Protein AF-A0A7Y0DD95-F1 (afdb_monomer_lite)

pLDDT: mean 73.49, std 15.67, range [28.52, 94.25]

Foldseek 3Di:
DDWDQWDALVVAAWKWWQAPQRKIWIQHSHVQKIAIDHDDDDDDDPPDPRGDIWGFPGFPTDGAQDWTKTWTADPVGRVDIDIDTDHGTHTMDGPDPPPAQDAFQPVVVVLLVVLLVCLQVLVFLPDDFAAEEEEQDLVRQVVNLVVSQVVLVVSVAAEAEFDQDPLRLVVSVVSCVVVPQDDDDDPRDDLVNLLVSQCVVQVVSSVVSHAYEYEYRAVVSHDLVVLVSQLSSQVSCNVVRTRYHYYYGHYPCRCVSNDDPSVVVRYDYHYGDHRPDDDPDPDD

Secondary structure (DSSP, 8-state):
--B-SEE-GGG-SEEEEEETTSEEEEEETTTTEEEEEEPS-----S-S-TT--EEEEEEEEEEBTSEEEEEEEETTEEEEEEEEEEEEEEEEEEE---SS---TTHHHHHHHHHHHHHHHTT-TTSS--EEEEE-SSHHHHHHHHHHHHHHHHHTT-EEEEE-S-S-HHHHHHHHHHHTTPPP---SS--HHHHHHHHHHHHHHHHHTT--EEEEEE-GGGS-HHHHHHHHHHHHHHHHTT-SEEEEEEE-TTHHHHS-STTHHHHEEEEE---TTPPPPP---

Radius of gyration: 21.34 Å; chains: 1; bounding box: 46×40×63 Å

Sequence (284 aa):
MTDFDRISEADGGSFLVTTHSATRYVLDLEDRTVTRHRAMGLDVPQLRRDVDEVGLYTLIRCAVGKPMVLLIAVADDPATFTTRTSSEVESIERVGEPDEPLAPGDTELATLEDMIVRARLGLVGLVDRGMAIYGPRKALATPVLKALVARARDAGWFVIRVAPRPGAQAALLEDARRRGAPRGGADEATTGEVEALLLNVASALQREGVALMVAVDSVERVRRDLIDTLILVQQFAALHALPAYVFAAGGPRLPSILAGDEIDRLLDFRIIREAGDPRPSVEA

Structure (mmCIF, N/CA/C/O backbone):
data_AF-A0A7Y0DD95-F1
#
_entry.id   AF-A0A7Y0DD95-F1
#
loop_
_atom_site.group_PDB
_atom_site.id
_atom_site.type_symbol
_atom_site.label_atom_id
_atom_site.label_alt_id
_atom_site.label_comp_id
_atom_site.label_asym_id
_atom_site.label_entity_id
_atom_site.label_seq_id
_atom_site.pdbx_PDB_ins_code
_atom_site.Cartn_x
_atom_site.Cartn_y
_atom_site.Cartn_z
_atom_site.occupancy
_atom_site.B_iso_or_equiv
_atom_site.auth_seq_id
_atom_site.auth_comp_id
_atom_site.auth_asym_id
_atom_site.auth_atom_id
_atom_site.pdbx_PDB_model_num
ATOM 1 N N . MET A 1 1 ? -10.476 -10.163 21.634 1.00 48.00 1 MET A N 1
ATOM 2 C CA . MET A 1 1 ? -10.865 -8.742 21.704 1.00 48.00 1 MET A CA 1
ATOM 3 C C . MET A 1 1 ? -11.309 -8.471 23.120 1.00 48.00 1 MET A C 1
ATOM 5 O O . MET A 1 1 ? -12.196 -9.167 23.596 1.00 48.00 1 MET A O 1
ATOM 9 N N . THR A 1 2 ? -10.625 -7.558 23.797 1.00 50.28 2 THR A N 1
ATOM 10 C CA . THR A 1 2 ? -10.948 -7.155 25.167 1.00 50.28 2 THR A CA 1
ATOM 11 C C . THR A 1 2 ? -11.652 -5.810 25.076 1.00 50.28 2 THR A C 1
ATOM 13 O O . THR A 1 2 ? -11.047 -4.857 24.588 1.00 50.28 2 THR A O 1
ATOM 16 N N . ASP A 1 3 ? -12.912 -5.751 25.499 1.00 68.88 3 ASP A N 1
ATOM 17 C CA . ASP A 1 3 ? -13.669 -4.499 25.572 1.00 68.88 3 ASP A CA 1
ATOM 18 C C . ASP A 1 3 ? -13.242 -3.707 26.812 1.00 68.88 3 ASP A C 1
ATOM 20 O O . ASP A 1 3 ? -13.088 -4.268 27.902 1.00 68.88 3 ASP A O 1
ATOM 24 N N . PHE A 1 4 ? -13.034 -2.400 26.642 1.00 80.62 4 PHE A N 1
ATOM 25 C CA . PHE A 1 4 ? -12.646 -1.488 27.717 1.00 80.62 4 PHE A CA 1
ATOM 26 C C . PHE A 1 4 ? -13.821 -0.590 28.113 1.00 80.62 4 PHE A C 1
ATOM 28 O O . PHE A 1 4 ? -14.425 0.072 27.275 1.00 80.62 4 PHE A O 1
ATOM 35 N N . ASP A 1 5 ? -14.083 -0.467 29.416 1.00 85.25 5 ASP A N 1
ATOM 36 C CA . ASP A 1 5 ? -15.078 0.490 29.927 1.00 85.25 5 ASP A CA 1
ATOM 37 C C . ASP A 1 5 ? -14.538 1.933 29.969 1.00 85.25 5 ASP A C 1
ATOM 39 O O . ASP A 1 5 ? -15.302 2.903 29.967 1.00 85.25 5 ASP A O 1
ATOM 43 N N . ARG A 1 6 ? -13.209 2.098 30.025 1.00 89.62 6 ARG A N 1
ATOM 44 C CA . ARG A 1 6 ? -12.502 3.389 30.015 1.00 89.62 6 ARG A CA 1
ATOM 45 C C . ARG A 1 6 ? -11.050 3.230 29.575 1.00 89.62 6 ARG A C 1
ATOM 47 O O . ARG A 1 6 ? -10.464 2.179 29.814 1.00 89.62 6 ARG A O 1
ATOM 54 N N . ILE A 1 7 ? -10.478 4.303 29.031 1.00 89.44 7 ILE A N 1
ATOM 55 C CA . ILE A 1 7 ? -9.049 4.407 28.694 1.00 89.44 7 ILE A CA 1
ATOM 56 C C . ILE A 1 7 ? -8.469 5.756 29.146 1.00 89.44 7 ILE A C 1
ATOM 58 O O . ILE A 1 7 ? -9.186 6.751 29.293 1.00 89.44 7 ILE A O 1
ATOM 62 N N . SER A 1 8 ? -7.164 5.772 29.379 1.00 87.19 8 SER A N 1
ATOM 63 C CA . SER A 1 8 ? -6.339 6.878 29.858 1.00 87.19 8 SER A CA 1
ATOM 64 C C . SER A 1 8 ? -4.969 6.847 29.173 1.00 87.19 8 SER A C 1
ATOM 66 O O . SER A 1 8 ? -4.580 5.830 28.610 1.00 87.19 8 SER A O 1
ATOM 68 N N . GLU A 1 9 ? -4.198 7.937 29.244 1.00 73.06 9 GLU A N 1
ATOM 69 C CA . GLU A 1 9 ? -2.856 7.980 28.630 1.00 73.06 9 GLU A CA 1
ATOM 70 C C . GLU A 1 9 ? -1.893 6.914 29.171 1.00 73.06 9 GLU A C 1
ATOM 72 O O . GLU A 1 9 ? -0.960 6.525 28.479 1.00 73.06 9 GLU A O 1
ATOM 77 N N . ALA A 1 10 ? -2.118 6.424 30.394 1.00 75.12 10 ALA A N 1
ATOM 78 C CA . ALA A 1 10 ? -1.294 5.381 30.997 1.00 75.12 10 ALA A CA 1
ATOM 79 C C . ALA A 1 10 ? -1.523 3.993 30.376 1.00 75.12 10 ALA A C 1
ATOM 81 O O . ALA A 1 10 ? -0.704 3.103 30.584 1.00 75.12 10 ALA A O 1
ATOM 82 N N . ASP A 1 11 ? -2.626 3.800 29.645 1.00 78.38 11 ASP A N 1
ATOM 83 C CA . ASP A 1 11 ? -2.971 2.504 29.062 1.00 78.38 11 ASP A CA 1
ATOM 84 C C . ASP A 1 11 ? -2.142 2.175 27.807 1.00 78.38 11 ASP A C 1
ATOM 86 O O . ASP A 1 11 ? -2.063 0.995 27.457 1.00 78.38 11 ASP A O 1
ATOM 90 N N . GLY A 1 12 ? -1.517 3.176 27.163 1.00 77.75 12 GLY A N 1
ATOM 91 C CA . GLY A 1 12 ? -0.632 3.017 25.995 1.00 77.75 12 GLY A CA 1
ATOM 92 C C . GLY A 1 12 ? -1.281 2.357 24.768 1.00 77.75 12 GLY A C 1
ATOM 93 O O . GLY A 1 12 ? -2.398 1.844 24.839 1.00 77.75 12 GLY A O 1
ATOM 94 N N . GLY A 1 13 ? -0.582 2.330 23.635 1.00 80.19 13 GLY A N 1
ATOM 95 C CA . GLY A 1 13 ? -1.048 1.707 22.394 1.00 80.19 13 GLY A CA 1
ATOM 96 C C . GLY A 1 13 ? -2.255 2.376 21.721 1.00 80.19 13 GLY A C 1
ATOM 97 O O . GLY A 1 13 ? -2.635 3.512 22.021 1.00 80.19 13 GLY A O 1
ATOM 98 N N . SER A 1 14 ? -2.855 1.640 20.784 1.00 84.81 14 SER A N 1
ATOM 99 C CA . SER A 1 14 ? -3.878 2.139 19.863 1.00 84.81 14 SER A CA 1
ATOM 100 C C . SER A 1 14 ? -5.289 1.642 20.219 1.00 84.81 14 SER A C 1
ATOM 102 O O . SER A 1 14 ? -5.493 0.479 20.578 1.00 84.81 14 SER A O 1
ATOM 104 N N . PHE A 1 15 ? -6.300 2.509 20.116 1.00 86.69 15 PHE A N 1
ATOM 105 C CA . PHE A 1 15 ? -7.693 2.195 20.460 1.00 86.69 15 PHE A CA 1
ATOM 106 C C . PHE A 1 15 ? -8.685 2.686 19.409 1.00 86.69 15 PHE A C 1
ATOM 108 O O . PHE A 1 15 ? -8.661 3.847 19.003 1.00 86.69 15 PHE A O 1
ATOM 115 N N . LEU A 1 16 ? -9.629 1.824 19.042 1.00 86.38 16 LEU A N 1
ATOM 116 C CA . LEU A 1 16 ? -10.816 2.163 18.277 1.00 86.38 16 LEU A CA 1
ATOM 117 C C . LEU A 1 16 ? -11.940 2.533 19.245 1.00 86.38 16 LEU A C 1
ATOM 119 O O . LEU A 1 16 ? -12.427 1.706 20.013 1.00 86.38 16 LEU A O 1
ATOM 123 N N . VAL A 1 17 ? -12.373 3.785 19.185 1.00 88.44 17 VAL A N 1
ATOM 124 C CA . VAL A 1 17 ? -13.489 4.316 19.965 1.00 88.44 17 VAL A CA 1
ATOM 125 C C . VAL A 1 17 ? -14.671 4.541 19.035 1.00 88.44 17 VAL A C 1
ATOM 127 O O . VAL A 1 17 ? -14.645 5.434 18.182 1.00 88.44 17 VAL A O 1
ATOM 130 N N . THR A 1 18 ? -15.733 3.761 19.210 1.00 84.12 18 THR A N 1
ATOM 131 C CA . THR A 1 18 ? -17.002 3.975 18.507 1.00 84.12 18 THR A CA 1
ATOM 132 C C . THR A 1 18 ? -17.922 4.802 19.388 1.00 84.12 18 THR A C 1
ATOM 134 O O . THR A 1 18 ? -18.070 4.537 20.576 1.00 84.12 18 THR A O 1
ATOM 137 N N . THR A 1 19 ? -18.536 5.834 18.820 1.00 88.62 19 THR A N 1
ATOM 138 C CA . THR A 1 19 ? -19.496 6.694 19.523 1.00 88.62 19 THR A CA 1
ATOM 139 C C . THR A 1 19 ? -20.917 6.463 19.019 1.00 88.62 19 THR A C 1
ATOM 141 O O . THR A 1 19 ? -21.100 6.094 17.865 1.00 88.62 19 THR A O 1
ATOM 144 N N . HIS A 1 20 ? -21.919 6.804 19.830 1.00 86.19 20 HIS A N 1
ATOM 145 C CA . HIS A 1 20 ? -23.352 6.660 19.534 1.00 86.19 20 HIS A CA 1
ATOM 146 C C . HIS A 1 20 ? -23.807 7.330 18.219 1.00 86.19 20 HIS A C 1
ATOM 148 O O . HIS A 1 20 ? -24.803 6.951 17.614 1.00 86.19 20 HIS A O 1
ATOM 154 N N . SER A 1 21 ? -23.084 8.348 17.740 1.00 80.06 21 SER A N 1
ATOM 155 C CA . SER A 1 21 ? -23.303 8.944 16.409 1.00 80.06 21 SER A CA 1
ATOM 156 C C . SER A 1 21 ? -22.782 8.082 15.249 1.00 80.06 21 SER A C 1
ATOM 158 O O . SER A 1 21 ? -22.672 8.573 14.127 1.00 80.06 21 SER A O 1
ATOM 160 N N . ALA A 1 22 ? -22.384 6.839 15.527 1.00 76.19 22 ALA A N 1
ATOM 161 C CA . ALA A 1 22 ? -21.639 5.945 14.648 1.00 76.19 22 ALA A CA 1
ATOM 162 C C . ALA A 1 22 ? -20.304 6.528 14.130 1.00 76.19 22 ALA A C 1
ATOM 164 O O . ALA A 1 22 ? -19.717 6.022 13.173 1.00 76.19 22 ALA A O 1
ATOM 165 N N . THR A 1 23 ? -19.791 7.599 14.749 1.00 77.06 23 THR A N 1
ATOM 166 C CA . THR A 1 23 ? -18.442 8.099 14.456 1.00 77.06 23 THR A CA 1
ATOM 167 C C . THR A 1 23 ? -17.421 7.216 15.161 1.00 77.06 23 THR A C 1
ATOM 169 O O . THR A 1 23 ? -17.553 6.978 16.363 1.00 77.06 23 THR A O 1
ATOM 172 N N . ARG A 1 24 ? -16.394 6.793 14.425 1.00 84.06 24 ARG A N 1
ATOM 173 C CA . ARG A 1 24 ? -15.263 6.006 14.912 1.00 84.06 24 ARG A CA 1
ATOM 174 C C . ARG A 1 24 ? -14.017 6.876 15.006 1.00 84.06 24 ARG A C 1
ATOM 176 O O . ARG A 1 24 ? -13.746 7.678 14.111 1.00 84.06 24 ARG A O 1
ATOM 183 N N . TYR A 1 25 ? -13.268 6.711 16.079 1.00 86.94 25 TYR A N 1
ATOM 184 C CA . TYR A 1 25 ? -11.983 7.359 16.292 1.00 86.94 25 TYR A CA 1
ATOM 185 C C . TYR A 1 25 ? -10.924 6.292 16.491 1.00 86.94 25 TYR A C 1
ATOM 187 O O . TYR A 1 25 ? -11.148 5.370 17.265 1.00 86.94 25 TYR A O 1
ATOM 195 N N . VAL A 1 26 ? -9.790 6.432 15.823 1.00 87.25 26 VAL A N 1
ATOM 196 C CA . VAL A 1 26 ? -8.577 5.696 16.171 1.00 87.25 26 V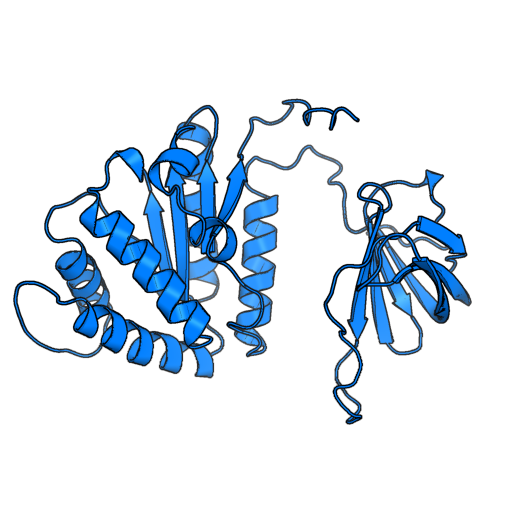AL A CA 1
ATOM 197 C C . VAL A 1 26 ? -7.725 6.649 16.995 1.00 87.25 26 VAL A C 1
ATOM 199 O O . VAL A 1 26 ? -7.405 7.739 16.521 1.00 87.25 26 VAL A O 1
ATOM 202 N N . LEU A 1 27 ? -7.460 6.287 18.246 1.00 88.25 27 LEU A N 1
ATOM 203 C CA . LEU A 1 27 ? -6.591 7.018 19.161 1.00 88.25 27 LEU A CA 1
ATOM 204 C C . LEU A 1 27 ? -5.296 6.236 19.302 1.00 88.25 27 LEU A C 1
ATOM 206 O O . LEU A 1 27 ? -5.325 5.152 19.883 1.00 88.25 27 LEU A O 1
ATOM 210 N N . ASP A 1 28 ? -4.192 6.792 18.821 1.00 84.50 28 ASP A N 1
ATOM 211 C CA . ASP A 1 28 ? -2.871 6.255 19.115 1.00 84.50 28 ASP A CA 1
ATOM 212 C C . ASP A 1 28 ? -2.270 7.033 20.288 1.00 84.50 28 ASP A C 1
ATOM 214 O O . ASP A 1 28 ? -1.947 8.221 20.176 1.00 84.50 28 ASP A O 1
ATOM 218 N N . LEU A 1 29 ? -2.200 6.393 21.457 1.00 85.31 29 LEU A N 1
ATOM 219 C CA . LEU A 1 29 ? -1.691 7.034 22.670 1.00 85.31 29 LEU A CA 1
ATOM 220 C C . LEU A 1 29 ? -0.156 7.040 22.728 1.00 85.31 29 LEU A C 1
ATOM 222 O O . LEU A 1 29 ? 0.403 7.800 23.523 1.00 85.31 29 LEU A O 1
ATOM 226 N N . GLU A 1 30 ? 0.512 6.236 21.894 1.00 82.12 30 GLU A N 1
ATOM 227 C CA . GLU A 1 30 ? 1.972 6.199 21.769 1.00 82.12 30 GLU A CA 1
ATOM 228 C C . GLU A 1 30 ? 2.463 7.264 20.801 1.00 82.12 30 GLU A C 1
ATOM 230 O O . GLU A 1 30 ? 3.237 8.139 21.191 1.00 82.12 30 GLU A O 1
ATOM 235 N N . ASP A 1 31 ? 1.940 7.242 19.578 1.00 77.56 31 ASP A N 1
ATOM 236 C CA . ASP A 1 31 ? 2.297 8.204 18.538 1.00 77.56 31 ASP A CA 1
ATOM 237 C C . ASP A 1 31 ? 1.615 9.564 18.755 1.00 77.56 31 ASP A C 1
ATOM 239 O O . ASP A 1 31 ? 1.943 10.544 18.085 1.00 77.56 31 ASP A O 1
ATOM 243 N N . ARG A 1 32 ? 0.715 9.662 19.747 1.00 83.94 32 ARG A N 1
ATOM 244 C CA . ARG A 1 32 ? -0.014 10.884 20.125 1.00 83.94 32 ARG A CA 1
ATOM 245 C C . ARG A 1 32 ? -0.815 11.424 18.943 1.00 83.94 32 ARG A C 1
ATOM 247 O O . ARG A 1 32 ? -0.754 12.613 18.624 1.00 83.94 32 ARG A O 1
ATOM 254 N N . THR A 1 33 ? -1.626 10.569 18.325 1.00 85.62 33 THR A N 1
ATOM 255 C CA . THR A 1 33 ? -2.447 10.924 17.160 1.00 85.62 33 THR A CA 1
ATOM 256 C C . THR A 1 33 ? -3.907 10.527 17.338 1.00 85.62 33 THR A C 1
ATOM 258 O O . THR A 1 33 ? -4.281 9.667 18.140 1.00 85.62 33 THR A O 1
ATOM 261 N N . VAL A 1 34 ? -4.780 11.215 16.606 1.00 85.56 34 VAL A N 1
ATOM 262 C CA . VAL A 1 34 ? -6.189 10.857 16.487 1.00 85.56 34 VAL A CA 1
ATOM 263 C C . VAL A 1 34 ? -6.648 10.962 15.045 1.00 85.56 34 VAL A C 1
ATOM 265 O O . VAL A 1 34 ? -6.552 12.016 14.412 1.00 85.56 34 VAL A O 1
ATOM 268 N N . THR A 1 35 ? -7.274 9.890 14.576 1.00 82.69 35 THR A N 1
ATOM 269 C CA . THR A 1 35 ? -7.914 9.828 13.263 1.00 82.69 35 THR A CA 1
ATOM 270 C C . THR A 1 35 ? -9.404 9.611 13.445 1.00 82.69 35 THR A C 1
ATOM 272 O O . THR A 1 35 ? -9.845 8.827 14.286 1.00 82.69 35 THR A O 1
ATOM 275 N N . ARG A 1 36 ? -10.224 10.328 12.673 1.00 80.00 36 ARG A N 1
ATOM 276 C CA . ARG A 1 36 ? -11.684 10.196 12.728 1.00 80.00 36 ARG A CA 1
ATOM 277 C C . ARG A 1 36 ? -12.240 9.635 11.432 1.00 80.00 36 ARG A C 1
ATOM 279 O O . ARG A 1 36 ? -12.117 10.262 10.385 1.00 80.00 36 ARG A O 1
ATOM 286 N N . HIS A 1 37 ? -13.013 8.564 11.554 1.00 72.12 37 HIS A N 1
ATOM 287 C CA . HIS A 1 37 ? -13.784 7.956 10.479 1.00 72.12 37 HIS A CA 1
ATOM 288 C C . HIS A 1 37 ? -15.282 8.121 10.776 1.00 72.12 37 HIS A C 1
ATOM 290 O O . HIS A 1 37 ? -15.770 7.728 11.835 1.00 72.12 37 HIS A O 1
ATOM 296 N N . ARG A 1 38 ? -16.051 8.729 9.868 1.00 58.66 38 ARG A N 1
ATOM 297 C CA . ARG A 1 38 ? -17.521 8.758 9.986 1.00 58.66 38 ARG A CA 1
ATOM 298 C C . ARG A 1 38 ? -18.127 7.530 9.307 1.00 58.66 38 ARG A C 1
ATOM 300 O O . ARG A 1 38 ? -17.699 7.174 8.214 1.00 58.66 38 ARG A O 1
ATOM 307 N N . ALA A 1 39 ? -19.153 6.930 9.911 1.00 48.28 39 ALA A N 1
ATOM 308 C CA . ALA A 1 39 ? -20.025 5.993 9.205 1.00 48.28 39 ALA A CA 1
ATOM 309 C C . ALA A 1 39 ? -20.783 6.732 8.081 1.00 48.28 39 ALA A C 1
ATOM 311 O O . ALA A 1 39 ? -21.341 7.807 8.312 1.00 48.28 39 ALA A O 1
ATOM 312 N N . MET A 1 40 ? -20.775 6.191 6.857 1.00 42.44 40 MET A N 1
ATOM 313 C CA . MET A 1 40 ? -21.523 6.758 5.725 1.00 42.44 40 MET A CA 1
ATOM 314 C C . MET A 1 40 ? -23.039 6.675 5.967 1.00 42.44 40 MET A C 1
ATOM 316 O O . MET A 1 40 ? -23.529 5.645 6.426 1.00 42.44 40 MET A O 1
ATOM 320 N N . GLY A 1 41 ? -23.783 7.731 5.604 1.00 39.66 41 GLY A N 1
ATOM 321 C CA . GLY A 1 41 ? -25.254 7.694 5.581 1.00 39.66 41 GLY A CA 1
ATOM 322 C C . GLY A 1 41 ? -26.013 9.028 5.639 1.00 39.66 41 GLY A C 1
ATOM 323 O O . GLY A 1 41 ? -27.231 9.010 5.491 1.00 39.66 41 GLY A O 1
ATOM 324 N N . LEU A 1 42 ? -25.362 10.182 5.838 1.00 36.31 42 LEU A N 1
ATOM 325 C CA . LEU A 1 42 ? -26.051 11.483 5.881 1.00 36.31 42 LEU A CA 1
ATOM 326 C C . LEU A 1 42 ? -25.359 12.516 4.985 1.00 36.31 42 LEU A C 1
ATOM 328 O O . LEU A 1 42 ? -24.186 12.837 5.170 1.00 36.31 42 LEU A O 1
ATOM 332 N N . ASP A 1 43 ? -26.127 13.015 4.022 1.00 45.69 43 ASP A N 1
ATOM 333 C CA . ASP A 1 43 ? -25.757 13.967 2.976 1.00 45.69 43 ASP A CA 1
ATOM 334 C C . ASP A 1 43 ? -25.670 15.395 3.562 1.00 45.69 43 ASP A C 1
ATOM 336 O O . ASP A 1 43 ? -26.693 16.024 3.835 1.00 45.69 43 ASP A O 1
ATOM 340 N N . VAL A 1 44 ? -24.457 15.892 3.856 1.00 39.22 44 VAL A N 1
ATOM 341 C CA . VAL A 1 44 ? -24.208 17.264 4.365 1.00 39.22 44 VAL A CA 1
ATOM 342 C C . VAL A 1 44 ? -22.799 17.741 3.924 1.00 39.22 44 VAL A C 1
ATOM 344 O O . VAL A 1 44 ? -21.899 16.908 3.811 1.00 39.22 44 VAL A O 1
ATOM 347 N N . PRO A 1 45 ? -22.565 19.051 3.667 1.00 36.66 45 PRO A N 1
ATOM 348 C CA . PRO A 1 45 ? -21.490 19.561 2.802 1.00 36.66 45 PRO A CA 1
ATOM 349 C C . PRO A 1 45 ? -20.045 19.249 3.220 1.00 36.66 45 PRO A C 1
ATOM 351 O O . PRO A 1 45 ? -19.716 19.207 4.406 1.00 36.66 45 PRO A O 1
ATOM 354 N N . GLN A 1 46 ? -19.182 19.165 2.197 1.00 38.94 46 GLN A N 1
ATOM 355 C CA . GLN A 1 46 ? -17.724 18.922 2.161 1.00 38.94 46 GLN A CA 1
ATOM 356 C C . GLN A 1 46 ? -16.841 19.951 2.915 1.00 38.94 46 GLN A C 1
ATOM 358 O O . GLN A 1 46 ? -15.795 20.366 2.427 1.00 38.94 46 GLN A O 1
ATOM 363 N N . LEU A 1 47 ? -17.232 20.394 4.110 1.00 34.50 47 LEU A N 1
ATOM 364 C CA . LEU A 1 47 ? -16.530 21.445 4.866 1.00 34.50 47 LEU A CA 1
ATOM 365 C C . LEU A 1 47 ? -15.703 20.930 6.052 1.00 34.50 47 LEU A C 1
ATOM 367 O O . LEU A 1 47 ? -15.240 21.723 6.870 1.00 34.50 47 LEU A O 1
ATOM 371 N N . ARG A 1 48 ? -15.495 19.615 6.178 1.00 41.78 48 ARG A N 1
ATOM 372 C CA . ARG A 1 48 ? -14.618 19.043 7.209 1.00 41.78 48 ARG A CA 1
ATOM 373 C C . ARG A 1 48 ? -13.698 17.997 6.594 1.00 41.78 48 ARG A C 1
ATOM 375 O O . ARG A 1 48 ? -14.187 17.047 5.991 1.00 41.78 48 ARG A O 1
ATOM 382 N N . ARG A 1 49 ? -12.386 18.199 6.757 1.00 48.34 49 ARG A N 1
ATOM 383 C CA . ARG A 1 49 ? -11.315 17.258 6.402 1.00 48.34 49 ARG A CA 1
ATOM 384 C C . ARG A 1 49 ? -11.384 16.027 7.315 1.00 48.34 49 ARG A C 1
ATOM 386 O O . ARG A 1 49 ? -10.639 15.876 8.276 1.00 48.34 49 ARG A O 1
ATOM 393 N N . ASP A 1 50 ? -12.398 15.205 7.095 1.00 53.06 50 ASP A N 1
ATOM 394 C CA . ASP A 1 50 ? -12.579 13.930 7.770 1.00 53.06 50 ASP A CA 1
ATOM 395 C C . ASP A 1 50 ? -11.749 12.909 6.997 1.00 53.06 50 ASP A C 1
ATOM 397 O O . ASP A 1 50 ? -12.204 12.494 5.938 1.00 53.06 50 ASP A O 1
ATOM 401 N N . VAL A 1 51 ? -10.535 12.623 7.491 1.00 53.22 51 VAL A N 1
ATOM 402 C CA . VAL A 1 51 ? -9.562 11.557 7.126 1.00 53.22 51 VAL A CA 1
ATOM 403 C C . VAL A 1 51 ? -8.127 11.999 7.488 1.00 53.22 51 VAL A C 1
ATOM 405 O O . VAL A 1 51 ? -7.250 11.151 7.588 1.00 53.22 51 VAL A O 1
ATOM 408 N N . ASP A 1 52 ? -7.895 13.281 7.797 1.00 62.00 52 ASP A N 1
ATOM 409 C CA . ASP A 1 52 ? -6.580 13.750 8.251 1.00 62.00 52 ASP A CA 1
ATOM 410 C C . ASP A 1 52 ? -6.304 13.320 9.700 1.00 62.00 52 ASP A C 1
ATOM 412 O O . ASP A 1 52 ? -7.121 13.540 10.604 1.00 62.00 52 ASP A O 1
ATOM 416 N N . GLU A 1 53 ? -5.139 12.712 9.903 1.00 71.31 53 GLU A N 1
ATOM 417 C CA . GLU A 1 53 ? -4.558 12.450 11.215 1.00 71.31 53 GLU A CA 1
ATOM 418 C C . GLU A 1 53 ? -4.221 13.783 11.893 1.00 71.31 53 GLU A C 1
ATOM 420 O O . GLU A 1 53 ? -3.623 14.677 11.290 1.00 71.31 53 GLU A O 1
ATOM 425 N N . VAL A 1 54 ? -4.643 13.945 13.145 1.00 83.19 54 VAL A N 1
ATOM 426 C CA . VAL A 1 54 ? -4.405 15.168 13.919 1.00 83.19 54 VAL A CA 1
ATOM 427 C C . VAL A 1 54 ? -3.639 14.816 15.184 1.00 83.19 54 VAL A C 1
ATOM 429 O O . VAL A 1 54 ? -3.945 13.821 15.837 1.00 83.19 54 VAL A O 1
ATOM 432 N N . GLY A 1 55 ? -2.681 15.659 15.571 1.00 81.00 55 GLY A N 1
ATOM 433 C CA . GLY A 1 55 ? -1.951 15.488 16.825 1.00 81.00 55 GLY A CA 1
ATOM 434 C C . GLY A 1 55 ? -2.891 15.483 18.035 1.00 81.00 55 GLY A C 1
ATOM 435 O O . GLY A 1 55 ? -3.695 16.399 18.222 1.00 81.00 55 GLY A O 1
ATOM 436 N N . LEU A 1 56 ? -2.781 14.454 18.867 1.00 84.06 56 LEU A N 1
ATOM 437 C CA . LEU A 1 56 ? -3.449 14.317 20.154 1.00 84.06 56 LEU A CA 1
ATOM 438 C C . LEU A 1 56 ? -2.516 14.844 21.247 1.00 84.06 56 LEU A C 1
ATOM 440 O O . LEU A 1 56 ? -1.563 14.184 21.648 1.00 84.06 56 LEU A O 1
ATOM 444 N N . TYR A 1 57 ? -2.814 16.032 21.770 1.00 81.25 57 TYR A N 1
ATOM 445 C CA . TYR A 1 57 ? -2.043 16.589 22.878 1.00 81.25 57 TYR A CA 1
ATOM 446 C C . TYR A 1 57 ? -2.350 15.848 24.181 1.00 81.25 57 TYR A C 1
ATOM 448 O O . TYR A 1 57 ? -1.434 15.387 24.860 1.00 81.25 57 TYR A O 1
ATOM 456 N N . THR A 1 58 ? -3.639 15.713 24.528 1.00 75.69 58 THR A N 1
ATOM 457 C CA . THR A 1 58 ? -4.033 14.923 25.700 1.00 75.69 58 THR A CA 1
ATOM 458 C C . THR A 1 58 ? -5.418 14.288 25.605 1.00 75.69 58 THR A C 1
ATOM 460 O O . THR A 1 58 ? -6.362 14.857 25.041 1.00 75.69 58 THR A O 1
ATOM 463 N N . LEU A 1 59 ? -5.549 13.112 26.219 1.00 86.38 59 LEU A N 1
ATOM 464 C CA . LEU A 1 59 ? -6.813 12.419 26.443 1.00 86.38 59 LEU A CA 1
ATOM 465 C C . LEU A 1 59 ? -7.442 12.882 27.768 1.00 86.38 59 LEU A C 1
ATOM 467 O O . LEU A 1 59 ? -7.134 12.361 28.838 1.00 86.38 59 LEU A O 1
ATOM 471 N N . ILE A 1 60 ? -8.369 13.844 27.703 1.00 82.50 60 ILE A N 1
ATOM 472 C CA . ILE A 1 60 ? -9.042 14.379 28.902 1.00 82.50 60 ILE A CA 1
ATOM 473 C C . ILE A 1 60 ? -10.020 13.349 29.482 1.00 82.50 60 ILE A C 1
ATOM 475 O O . ILE A 1 60 ? -10.146 13.215 30.703 1.00 82.50 60 ILE A O 1
ATOM 479 N N . ARG A 1 61 ? -10.773 12.655 28.617 1.00 89.00 61 ARG A N 1
ATOM 480 C CA . ARG A 1 61 ? -11.761 11.649 29.029 1.00 89.00 61 ARG A CA 1
ATOM 481 C C . ARG A 1 61 ? -12.148 10.726 27.880 1.00 89.00 61 ARG A C 1
ATOM 483 O O . ARG A 1 61 ? -12.585 11.213 26.843 1.00 89.00 61 ARG A O 1
ATOM 490 N N . CYS A 1 62 ? -12.140 9.417 28.117 1.00 92.31 62 CYS A N 1
ATOM 491 C CA . CYS A 1 62 ? -12.799 8.440 27.253 1.00 92.31 62 CYS A CA 1
ATOM 492 C C . CYS A 1 62 ? -13.299 7.250 28.084 1.00 92.31 62 CYS A C 1
ATOM 494 O O . CYS A 1 62 ? -12.510 6.519 28.680 1.00 92.31 62 CYS A O 1
ATOM 496 N N . ALA A 1 63 ? -14.621 7.108 28.173 1.00 92.75 63 ALA A N 1
ATOM 497 C CA . ALA A 1 63 ? -15.290 6.039 28.909 1.00 92.75 63 ALA A CA 1
ATOM 498 C C . ALA A 1 63 ? -16.650 5.744 28.276 1.00 92.75 63 ALA A C 1
ATOM 500 O O . ALA A 1 63 ? -17.344 6.683 27.871 1.00 92.75 63 ALA A O 1
ATOM 501 N N . VAL A 1 64 ? -17.029 4.468 28.226 1.00 92.75 64 VAL A N 1
ATOM 502 C CA . VAL A 1 64 ? -18.313 4.011 27.676 1.00 92.75 64 VAL A CA 1
ATOM 503 C C . VAL A 1 64 ? -19.473 4.693 28.415 1.00 92.75 64 VAL A C 1
ATOM 505 O O . VAL A 1 64 ? -19.445 4.884 29.634 1.00 92.75 64 VAL A O 1
ATOM 508 N N . GLY A 1 65 ? -20.479 5.147 27.664 1.00 91.31 65 GLY A N 1
ATOM 509 C CA . GLY A 1 65 ? -21.628 5.898 28.180 1.00 91.31 65 GLY A CA 1
ATOM 510 C C . GLY A 1 65 ? -21.321 7.347 28.582 1.00 91.31 65 GLY A C 1
ATOM 511 O O . GLY A 1 65 ? -22.136 7.993 29.245 1.00 91.31 65 GLY A O 1
ATOM 512 N N . LYS A 1 66 ? -20.143 7.884 28.235 1.00 91.94 66 LYS A N 1
ATOM 513 C CA . LYS A 1 66 ? -19.790 9.301 28.426 1.00 91.94 66 LYS A CA 1
ATOM 514 C C . LYS A 1 66 ? -19.293 9.918 27.121 1.00 91.94 66 LYS A C 1
ATOM 516 O O . LYS A 1 66 ? -18.673 9.223 26.322 1.00 91.94 66 LYS A O 1
ATOM 521 N N . PRO A 1 67 ? -19.507 11.227 26.895 1.00 90.88 67 PRO A N 1
ATOM 522 C CA . PRO A 1 67 ? -18.836 11.938 25.814 1.00 90.88 67 PRO A CA 1
ATOM 523 C C . PRO A 1 67 ? -17.316 11.830 25.958 1.00 90.88 67 PRO A C 1
ATOM 525 O O . PRO A 1 67 ? -16.774 12.154 27.022 1.00 90.88 67 PRO A O 1
ATOM 528 N N . MET A 1 68 ? -16.630 11.408 24.895 1.00 94.25 68 MET A N 1
ATOM 529 C CA . MET A 1 68 ? -15.169 11.493 24.847 1.00 94.25 68 MET A CA 1
ATOM 530 C C . MET A 1 68 ? -14.748 12.947 24.622 1.00 94.25 68 MET A C 1
ATOM 532 O O . MET A 1 68 ? -15.345 13.650 23.797 1.00 94.25 68 MET A O 1
ATOM 536 N N . VAL A 1 69 ? -13.712 13.367 25.349 1.00 90.00 69 VAL A N 1
ATOM 537 C CA . VAL A 1 69 ? -13.123 14.706 25.312 1.00 90.00 69 VAL A CA 1
ATOM 538 C C . VAL A 1 69 ? -11.619 14.583 25.080 1.00 90.00 69 VAL A C 1
ATOM 540 O O . VAL A 1 69 ? -10.915 13.948 25.867 1.00 90.00 69 VAL A O 1
ATOM 543 N N . LEU A 1 70 ? -11.138 15.217 24.015 1.00 89.69 70 LEU A N 1
ATOM 544 C CA . LEU A 1 70 ? -9.738 15.228 23.593 1.00 89.69 70 LEU A CA 1
ATOM 545 C C . LEU A 1 70 ? -9.236 16.669 23.508 1.00 89.69 70 LEU A C 1
ATOM 547 O O . LEU A 1 70 ? -9.999 17.560 23.129 1.00 89.69 70 LEU A O 1
ATOM 551 N N . LEU A 1 71 ? -7.957 16.893 23.788 1.00 82.69 71 LEU A N 1
ATOM 552 C CA . LEU A 1 71 ? -7.255 18.107 23.383 1.00 82.69 71 LEU A CA 1
ATOM 553 C C . LEU A 1 71 ? -6.379 17.765 22.180 1.00 82.69 71 LEU A C 1
ATOM 555 O O . LEU A 1 71 ? -5.492 16.921 22.287 1.00 82.6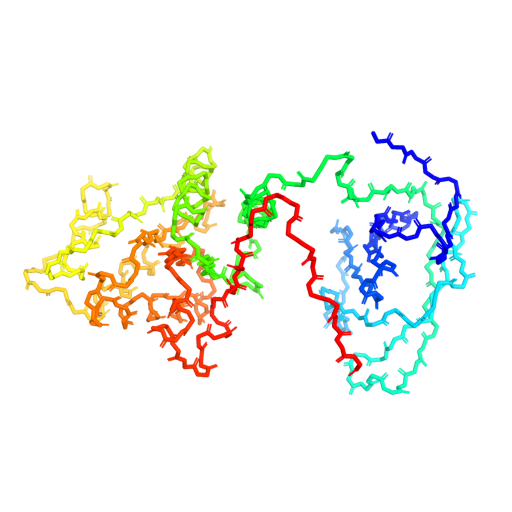9 71 LEU A O 1
ATOM 559 N N . ILE A 1 72 ? -6.654 18.390 21.040 1.00 84.69 72 ILE A N 1
ATOM 560 C CA . ILE A 1 72 ? -6.020 18.070 19.757 1.00 84.69 72 ILE A CA 1
ATOM 561 C C . ILE A 1 72 ? -5.389 19.319 19.150 1.00 84.69 72 ILE A C 1
ATOM 563 O O . ILE A 1 72 ? -5.835 20.432 19.430 1.00 84.69 72 ILE A O 1
ATOM 567 N N . ALA A 1 73 ? -4.376 19.143 18.314 1.00 77.81 73 ALA A N 1
ATOM 568 C CA . ALA A 1 73 ? -3.804 20.219 17.516 1.00 77.81 73 ALA A CA 1
ATOM 569 C C . ALA A 1 73 ? -4.801 20.721 16.454 1.00 77.81 73 ALA A C 1
ATOM 571 O O . ALA A 1 73 ? -5.708 20.003 16.026 1.00 77.81 73 ALA A O 1
ATOM 572 N N . VAL A 1 74 ? -4.645 21.964 16.007 1.00 78.44 74 VAL A N 1
ATOM 573 C CA . VAL A 1 74 ? -5.336 22.472 14.818 1.00 78.44 74 VAL A CA 1
ATOM 574 C C . VAL A 1 74 ? -4.535 22.039 13.591 1.00 78.44 74 VAL A C 1
ATOM 576 O O . VAL A 1 74 ? -3.332 22.251 13.533 1.00 78.44 74 VAL A O 1
ATOM 579 N N . ALA A 1 75 ? -5.192 21.426 12.602 1.00 66.88 75 ALA A N 1
ATOM 580 C CA . ALA A 1 75 ? -4.511 20.789 11.466 1.00 66.88 75 ALA A CA 1
ATOM 581 C C . ALA A 1 75 ? -3.546 21.719 10.699 1.00 66.88 75 ALA A C 1
ATOM 583 O O . ALA A 1 75 ? -2.492 21.275 10.260 1.00 66.88 75 ALA A O 1
ATOM 584 N N . ASP A 1 76 ? -3.889 23.004 10.567 1.00 72.62 76 ASP A N 1
ATOM 585 C CA . ASP A 1 76 ? -3.068 23.998 9.860 1.00 72.62 76 ASP A CA 1
ATOM 586 C C . ASP A 1 76 ? -2.115 24.779 10.799 1.00 72.62 76 ASP A C 1
ATOM 588 O O . ASP A 1 76 ? -1.341 25.614 10.333 1.00 72.62 76 ASP A O 1
ATOM 592 N N . ASP A 1 77 ? -2.167 24.528 12.114 1.00 74.81 77 ASP A N 1
ATOM 593 C CA . ASP A 1 77 ? -1.302 25.148 13.125 1.00 74.81 77 ASP A CA 1
ATOM 594 C C . ASP A 1 77 ? -1.085 24.203 14.328 1.00 74.81 77 ASP A C 1
ATOM 596 O O . ASP A 1 77 ? -1.849 24.239 15.302 1.00 74.81 77 ASP A O 1
ATOM 600 N N . PRO A 1 78 ? -0.027 23.371 14.293 1.00 68.44 78 PRO A N 1
ATOM 601 C CA . PRO A 1 78 ? 0.275 22.406 15.349 1.00 68.44 78 PRO A CA 1
ATOM 602 C C . PRO A 1 78 ? 0.576 23.028 16.721 1.00 68.44 78 PRO A C 1
ATOM 604 O O . PRO A 1 78 ? 0.533 22.320 17.726 1.00 68.44 78 PRO A O 1
ATOM 607 N N . ALA A 1 79 ? 0.890 24.329 16.783 1.00 72.88 79 ALA A N 1
ATOM 608 C CA . ALA A 1 79 ? 1.130 25.043 18.037 1.00 72.88 79 ALA A CA 1
ATOM 609 C C . ALA A 1 79 ? -0.171 25.508 18.716 1.00 72.88 79 ALA A C 1
ATOM 611 O O . ALA A 1 79 ? -0.155 25.893 19.889 1.00 72.88 79 ALA A O 1
ATOM 612 N N . THR A 1 80 ? -1.298 25.457 18.000 1.00 71.69 80 THR A N 1
ATOM 613 C CA . THR A 1 80 ? -2.619 25.803 18.518 1.00 71.69 80 THR A CA 1
ATOM 614 C C . THR A 1 80 ? -3.411 24.540 18.835 1.00 71.69 80 THR A C 1
ATOM 616 O O . THR A 1 80 ? -3.536 23.634 18.014 1.00 71.69 80 THR A O 1
ATOM 619 N N . PHE A 1 81 ? -4.015 24.499 20.025 1.00 77.94 81 PHE A N 1
ATOM 620 C CA . PHE A 1 81 ? -4.819 23.367 20.483 1.00 77.94 81 PHE A CA 1
ATOM 621 C C . PHE A 1 81 ? -6.301 23.722 20.559 1.00 77.94 81 PHE A C 1
ATOM 623 O O . PHE A 1 81 ? -6.683 24.839 20.908 1.00 77.94 81 PHE A O 1
ATOM 630 N N . THR A 1 82 ? -7.154 22.743 20.285 1.00 82.50 82 THR A N 1
ATOM 631 C CA . THR A 1 82 ? -8.601 22.851 20.435 1.00 82.50 82 THR A CA 1
ATOM 632 C C . THR A 1 82 ? -9.168 21.629 21.141 1.00 82.50 82 THR A C 1
ATOM 634 O O . THR A 1 82 ? -8.653 20.515 21.026 1.00 82.50 82 THR A O 1
ATOM 637 N N . THR A 1 83 ? -10.237 21.830 21.907 1.00 84.19 83 THR A N 1
ATOM 638 C CA . THR A 1 83 ? -10.932 20.730 22.572 1.00 84.19 83 THR A CA 1
ATOM 639 C C . THR A 1 83 ? -11.956 20.124 21.631 1.00 84.19 83 THR A C 1
ATOM 641 O O . THR A 1 83 ? -12.840 20.807 21.111 1.00 84.19 83 THR A O 1
ATOM 644 N N . ARG A 1 84 ? -11.880 18.807 21.464 1.00 83.75 84 ARG A N 1
ATOM 645 C CA . ARG A 1 84 ? -12.853 18.030 20.714 1.00 83.75 84 ARG A CA 1
ATOM 646 C C . ARG A 1 84 ? -13.721 17.221 21.663 1.00 83.75 84 ARG A C 1
ATOM 648 O O . ARG A 1 84 ? -13.223 16.356 22.375 1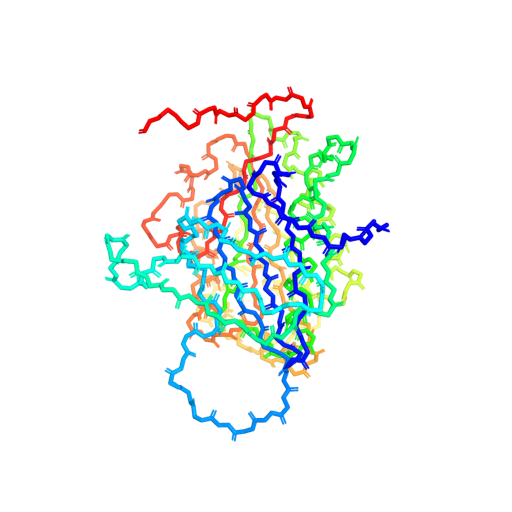.00 83.75 84 ARG A O 1
ATOM 655 N N . THR A 1 85 ? -15.027 17.447 21.583 1.00 89.88 85 THR A N 1
ATOM 656 C CA . THR A 1 85 ? -16.035 16.669 22.310 1.00 89.88 85 THR A CA 1
ATOM 657 C C . THR A 1 85 ? -16.870 15.860 21.323 1.00 89.88 85 THR A C 1
ATOM 659 O O . THR A 1 85 ? -17.308 16.381 20.296 1.00 89.88 85 THR A O 1
ATOM 662 N N . SER A 1 86 ? -17.069 14.579 21.617 1.00 87.19 86 SER A N 1
ATOM 663 C CA . SER A 1 86 ? -17.879 13.656 20.812 1.00 87.19 86 SER A CA 1
ATOM 664 C C . SER A 1 86 ? -19.256 13.390 21.440 1.00 87.19 86 SER A C 1
ATOM 666 O O . SER A 1 86 ? -19.562 13.908 22.513 1.00 87.19 86 SER A O 1
ATOM 668 N N . SER A 1 87 ? -20.103 12.598 20.771 1.00 90.44 87 SER A N 1
ATOM 669 C CA . SER A 1 87 ? -21.259 11.964 21.423 1.00 90.44 87 SER A CA 1
ATOM 670 C C . SER A 1 87 ? -20.800 10.901 22.431 1.00 90.44 87 SER A C 1
ATOM 672 O O . SER A 1 87 ? -19.611 10.610 22.524 1.00 90.44 87 SER A O 1
ATOM 674 N N . GLU A 1 88 ? -21.730 10.297 23.170 1.00 93.25 88 GLU A N 1
ATOM 675 C CA . GLU A 1 88 ? -21.392 9.218 24.105 1.00 93.25 88 GLU A CA 1
ATOM 676 C C . GLU A 1 88 ? -20.627 8.088 23.412 1.00 93.25 88 GLU A C 1
ATOM 678 O O . GLU A 1 88 ? -20.945 7.713 22.281 1.00 93.25 88 GLU A O 1
ATOM 683 N N . VAL A 1 89 ? -19.587 7.591 24.078 1.00 93.62 89 VAL A N 1
ATOM 684 C CA . VAL A 1 89 ? -18.828 6.425 23.634 1.00 93.62 89 VAL A CA 1
ATOM 685 C C . VAL A 1 89 ? -19.694 5.181 23.799 1.00 93.62 89 VAL A C 1
ATOM 687 O O . VAL A 1 89 ? -20.266 4.954 24.862 1.00 93.62 89 VAL A O 1
ATOM 690 N N . GLU A 1 90 ? -19.785 4.398 22.735 1.00 90.81 90 GLU A N 1
ATOM 691 C CA . GLU A 1 90 ? -20.537 3.149 22.654 1.00 90.81 90 GLU A CA 1
ATOM 692 C C . GLU A 1 90 ? -19.625 1.942 22.895 1.00 90.81 90 GLU A C 1
ATOM 694 O O . GLU A 1 90 ? -19.960 1.089 23.710 1.00 90.81 90 GLU A O 1
ATOM 699 N N . SER A 1 91 ? -18.450 1.906 22.257 1.00 87.19 91 SER A N 1
ATOM 700 C CA . SER A 1 91 ? -17.435 0.873 22.487 1.00 87.19 91 SER A CA 1
ATOM 701 C C . SER A 1 91 ? -16.025 1.458 22.494 1.00 87.19 91 SER A C 1
ATOM 703 O O . SER A 1 91 ? -15.750 2.475 21.846 1.00 87.19 91 SER A O 1
ATOM 705 N N . ILE A 1 92 ? -15.137 0.810 23.250 1.00 89.75 92 ILE A N 1
ATOM 706 C CA . ILE A 1 92 ? -13.696 1.053 23.222 1.00 89.75 92 ILE A CA 1
ATOM 707 C C . ILE A 1 92 ? -13.010 -0.295 23.044 1.00 89.75 92 ILE A C 1
ATOM 709 O O . ILE A 1 92 ? -13.101 -1.173 23.902 1.00 89.75 92 ILE A O 1
ATOM 713 N N . GLU A 1 93 ? -12.297 -0.430 21.938 1.00 82.81 93 GLU A N 1
ATOM 714 C CA . GLU A 1 93 ? -11.614 -1.653 21.546 1.00 82.81 93 GLU A CA 1
ATOM 715 C C . GLU A 1 93 ? -10.132 -1.334 21.377 1.00 82.81 93 GLU A C 1
ATOM 717 O O . GLU A 1 93 ? -9.772 -0.399 20.664 1.00 82.81 93 GLU A O 1
ATOM 722 N N . ARG A 1 94 ? -9.243 -2.092 22.023 1.00 80.69 94 ARG A N 1
ATOM 723 C CA . ARG A 1 94 ? -7.809 -1.965 21.734 1.00 80.69 94 ARG A CA 1
ATOM 724 C C . ARG A 1 94 ? -7.549 -2.494 20.322 1.00 80.69 94 ARG A C 1
ATOM 726 O O . ARG A 1 94 ? -7.846 -3.653 20.029 1.00 80.69 94 ARG A O 1
ATOM 733 N N . VAL A 1 95 ? -6.995 -1.645 19.466 1.00 75.00 95 VAL A N 1
ATOM 734 C CA . VAL A 1 95 ? -6.502 -2.012 18.137 1.00 75.00 95 VAL A CA 1
ATOM 735 C C . VAL A 1 95 ? -5.069 -2.460 18.359 1.00 75.00 95 VAL A C 1
ATOM 737 O O . VAL A 1 95 ? -4.239 -1.666 18.787 1.00 75.00 95 VAL A O 1
ATOM 740 N N . GLY A 1 96 ? -4.848 -3.767 18.221 1.00 55.19 96 GLY A N 1
ATOM 741 C CA . GLY A 1 96 ? -3.735 -4.475 18.847 1.00 55.19 96 GLY A CA 1
ATOM 742 C C . GLY A 1 96 ? -2.377 -3.774 18.773 1.00 55.19 96 GLY A C 1
ATOM 743 O O . GLY A 1 96 ? -1.914 -3.420 17.695 1.00 55.19 96 GLY A O 1
ATOM 744 N N . GLU A 1 97 ? -1.685 -3.725 19.911 1.00 42.50 97 GLU A N 1
ATOM 745 C CA . GLU A 1 97 ? -0.360 -4.333 19.892 1.00 42.50 97 GLU A CA 1
ATOM 746 C C . GLU A 1 97 ? -0.585 -5.850 19.884 1.00 42.50 97 GLU A C 1
ATOM 748 O O . GLU A 1 97 ? -1.476 -6.340 20.586 1.00 42.50 97 GLU A O 1
ATOM 753 N N . PRO A 1 98 ? 0.141 -6.617 19.074 1.00 40.34 98 PRO A N 1
ATOM 754 C CA . PRO A 1 98 ? 0.037 -8.058 19.125 1.00 40.34 98 PRO A CA 1
ATOM 755 C C . PRO A 1 98 ? 0.798 -8.538 20.362 1.00 40.34 98 PRO A C 1
ATOM 757 O O . PRO A 1 98 ? 1.938 -8.141 20.594 1.00 40.34 98 PRO A O 1
ATOM 760 N N . ASP A 1 99 ? 0.176 -9.432 21.134 1.00 42.19 99 ASP A N 1
ATOM 761 C CA . ASP A 1 99 ? 0.779 -10.130 22.287 1.00 42.19 99 ASP A CA 1
ATOM 762 C C . ASP A 1 99 ? 2.040 -10.951 21.913 1.00 42.19 99 ASP A C 1
ATOM 764 O O . ASP A 1 99 ? 2.719 -11.521 22.767 1.00 42.19 99 ASP A O 1
ATOM 768 N N . GLU A 1 100 ? 2.371 -11.003 20.626 1.00 42.94 100 GLU A N 1
ATOM 769 C CA . GLU A 1 100 ? 3.529 -11.639 20.025 1.00 42.94 100 GLU A CA 1
ATOM 770 C C . GLU A 1 100 ? 4.192 -10.594 19.110 1.00 42.94 100 GLU A C 1
ATOM 772 O O . GLU A 1 100 ? 3.476 -9.906 18.381 1.00 42.94 100 GLU A O 1
ATOM 777 N N . PRO A 1 101 ? 5.526 -10.405 19.129 1.00 45.53 101 PRO A N 1
ATOM 778 C CA . PRO A 1 101 ? 6.165 -9.474 18.203 1.00 45.53 101 PRO A CA 1
ATOM 779 C C . PRO A 1 101 ? 5.717 -9.809 16.778 1.00 45.53 101 PRO A C 1
ATOM 781 O O . PRO A 1 101 ? 5.916 -10.945 16.344 1.00 45.53 101 PRO A O 1
ATOM 784 N N . LEU A 1 102 ? 5.099 -8.833 16.090 1.00 51.41 102 LEU A N 1
ATOM 785 C CA . LEU A 1 102 ? 4.621 -9.001 14.716 1.00 51.41 102 LEU A CA 1
ATOM 786 C C . LEU A 1 102 ? 5.697 -9.698 13.901 1.00 51.41 102 LEU A C 1
ATOM 788 O O . LEU A 1 102 ? 6.870 -9.293 13.917 1.00 51.41 102 LEU A O 1
ATOM 792 N N . ALA A 1 103 ? 5.297 -10.743 13.187 1.00 63.62 103 ALA A N 1
ATOM 793 C CA . ALA A 1 103 ? 6.199 -11.356 12.248 1.00 63.62 103 ALA A CA 1
ATOM 794 C C . ALA A 1 103 ? 6.623 -10.278 11.232 1.00 63.62 103 ALA A C 1
ATOM 796 O O . ALA A 1 103 ? 5.830 -9.396 10.875 1.00 63.62 103 ALA A O 1
ATOM 797 N N . PRO A 1 104 ? 7.879 -10.310 10.756 1.00 65.25 104 PRO A N 1
ATOM 798 C CA . PRO A 1 104 ? 8.326 -9.385 9.726 1.00 65.25 104 PRO A CA 1
ATOM 799 C C . PRO A 1 104 ? 7.354 -9.397 8.536 1.00 65.25 104 PRO A C 1
ATOM 801 O O . PRO A 1 104 ? 7.213 -10.425 7.871 1.00 65.25 104 PRO A O 1
ATOM 804 N N . GLY A 1 105 ? 6.700 -8.263 8.265 1.00 69.69 105 GLY A N 1
ATOM 805 C CA . GLY A 1 105 ? 5.729 -8.122 7.176 1.00 69.69 105 GLY A CA 1
ATOM 806 C C . GLY A 1 105 ? 4.254 -8.031 7.574 1.00 69.69 105 GLY A C 1
ATOM 807 O O . GLY A 1 105 ? 3.432 -7.771 6.694 1.00 69.69 105 GLY A O 1
ATOM 808 N N . ASP A 1 106 ? 3.888 -8.244 8.840 1.00 74.44 106 ASP A N 1
ATOM 809 C CA . ASP A 1 106 ? 2.474 -8.218 9.249 1.00 74.44 106 ASP A CA 1
ATOM 810 C C . ASP A 1 106 ? 1.858 -6.816 9.137 1.00 74.44 106 ASP A C 1
ATOM 812 O O . ASP A 1 106 ? 0.713 -6.670 8.706 1.00 74.44 106 ASP A O 1
ATOM 816 N N . THR A 1 107 ? 2.629 -5.769 9.445 1.00 76.56 107 THR A N 1
ATOM 817 C CA . THR A 1 107 ? 2.228 -4.368 9.237 1.00 76.56 107 THR A CA 1
ATOM 818 C C . THR A 1 107 ? 1.949 -4.064 7.767 1.00 76.56 107 THR A C 1
ATOM 820 O O . THR A 1 107 ? 0.968 -3.400 7.425 1.00 76.56 107 THR A O 1
ATOM 823 N N . GLU A 1 108 ? 2.790 -4.575 6.871 1.00 84.69 108 GLU A N 1
ATOM 824 C CA . GLU A 1 108 ? 2.647 -4.399 5.430 1.00 84.69 108 GLU A CA 1
ATOM 825 C C . GLU A 1 108 ? 1.432 -5.171 4.904 1.00 84.69 108 GLU A C 1
ATOM 827 O O . GLU A 1 108 ? 0.708 -4.669 4.041 1.00 84.69 108 GLU A O 1
ATOM 832 N N . LEU A 1 109 ? 1.180 -6.372 5.436 1.00 84.31 109 LEU A N 1
ATOM 833 C CA . LEU A 1 109 ? -0.009 -7.161 5.117 1.00 84.31 109 LEU A CA 1
ATOM 834 C C . LEU A 1 109 ? -1.287 -6.453 5.571 1.00 84.31 109 LEU A C 1
ATOM 836 O O . LEU A 1 109 ? -2.214 -6.350 4.773 1.00 84.31 109 LEU A O 1
ATOM 840 N N . ALA A 1 110 ? -1.321 -5.911 6.789 1.00 78.50 110 ALA A N 1
ATOM 841 C CA . ALA A 1 110 ? -2.453 -5.125 7.280 1.00 78.50 110 ALA A CA 1
ATOM 842 C C . ALA A 1 110 ? -2.699 -3.877 6.412 1.00 78.50 110 ALA A C 1
ATOM 844 O O . ALA A 1 110 ? -3.829 -3.604 6.015 1.00 78.50 110 ALA A O 1
ATOM 845 N N . THR A 1 111 ? -1.631 -3.180 6.013 1.00 82.88 111 THR A N 1
ATOM 846 C CA . THR A 1 111 ? -1.732 -2.028 5.101 1.00 82.88 111 THR A CA 1
ATOM 847 C C . THR A 1 111 ? -2.340 -2.432 3.752 1.00 82.88 111 THR A C 1
ATOM 849 O O . THR A 1 111 ? -3.212 -1.739 3.227 1.00 82.88 111 THR A O 1
ATOM 852 N N . LEU A 1 112 ? -1.924 -3.572 3.188 1.00 88.88 112 LEU A N 1
ATOM 853 C CA . LEU A 1 112 ? -2.509 -4.098 1.952 1.00 88.88 112 LEU A CA 1
ATOM 854 C C . LEU A 1 112 ? -3.987 -4.474 2.128 1.00 88.88 112 LEU A C 1
ATOM 856 O O . LEU A 1 112 ? -4.777 -4.251 1.212 1.00 88.88 112 LEU A O 1
ATOM 860 N N . GLU A 1 113 ? -4.376 -5.031 3.275 1.00 85.50 113 GLU A N 1
ATOM 861 C CA . GLU A 1 113 ? -5.781 -5.336 3.571 1.00 85.50 113 GLU A CA 1
ATOM 862 C C . GLU A 1 113 ? -6.650 -4.085 3.541 1.00 85.50 113 GLU A C 1
ATOM 864 O O . GLU A 1 113 ? -7.709 -4.077 2.909 1.00 85.50 113 GLU A O 1
ATOM 869 N N . ASP A 1 114 ? -6.165 -2.999 4.131 1.00 82.00 114 ASP A N 1
ATOM 870 C CA . ASP A 1 114 ? -6.859 -1.722 4.097 1.00 82.00 114 ASP A CA 1
ATOM 871 C C . ASP A 1 114 ? -7.004 -1.185 2.665 1.00 82.00 114 ASP A C 1
ATOM 873 O O . ASP A 1 114 ? -8.078 -0.703 2.288 1.00 82.00 114 ASP A O 1
ATOM 877 N N . MET A 1 115 ? -5.969 -1.329 1.827 1.00 84.69 115 MET A N 1
ATOM 878 C CA . MET A 1 115 ? -6.049 -0.980 0.401 1.00 84.69 115 MET A CA 1
ATOM 879 C C . MET A 1 115 ? -7.076 -1.852 -0.338 1.00 84.69 115 MET A C 1
ATOM 881 O O . MET A 1 115 ? -7.833 -1.353 -1.171 1.00 84.69 115 MET A O 1
ATOM 885 N N . ILE A 1 116 ? -7.146 -3.154 -0.034 1.00 84.25 116 ILE A N 1
ATOM 886 C CA . ILE A 1 116 ? -8.136 -4.080 -0.609 1.00 84.25 116 ILE A CA 1
ATOM 887 C C . ILE A 1 116 ? -9.556 -3.667 -0.211 1.00 84.25 116 ILE A C 1
ATOM 889 O O . ILE A 1 116 ? -10.453 -3.646 -1.059 1.00 84.25 116 ILE A O 1
ATOM 893 N N . VAL A 1 117 ? -9.775 -3.327 1.061 1.00 81.19 117 VAL A N 1
ATOM 894 C CA . VAL A 1 117 ? -11.070 -2.844 1.553 1.00 81.19 117 VAL A CA 1
ATOM 895 C C . VAL A 1 117 ? -11.451 -1.546 0.844 1.00 81.19 117 VAL A C 1
ATOM 897 O O . VAL A 1 117 ? -12.558 -1.450 0.314 1.00 81.19 117 VAL A O 1
ATOM 900 N N . ARG A 1 118 ? -10.533 -0.575 0.747 1.00 78.88 118 ARG A N 1
ATOM 901 C CA . ARG A 1 118 ? -10.768 0.681 0.016 1.00 78.88 118 ARG A CA 1
ATOM 902 C C . ARG A 1 118 ? -11.095 0.444 -1.455 1.00 78.88 118 ARG A C 1
ATOM 904 O O . ARG A 1 118 ? -12.031 1.062 -1.963 1.00 78.88 118 ARG A O 1
ATOM 911 N N . ALA A 1 119 ? -10.401 -0.485 -2.114 1.00 80.31 119 ALA A N 1
ATOM 912 C CA . ALA A 1 119 ? -10.684 -0.857 -3.495 1.00 80.31 119 ALA A CA 1
ATOM 913 C C . ALA A 1 119 ? -12.106 -1.372 -3.688 1.00 80.31 119 ALA A C 1
ATOM 915 O O . ALA A 1 119 ? -12.829 -0.865 -4.546 1.00 80.31 119 ALA A O 1
ATOM 916 N N . ARG A 1 120 ? -12.554 -2.283 -2.825 1.00 80.12 120 ARG A N 1
ATOM 917 C CA . ARG A 1 120 ? -13.923 -2.819 -2.865 1.00 80.12 120 ARG A CA 1
ATOM 918 C C . ARG A 1 120 ? -14.993 -1.762 -2.610 1.00 80.12 120 ARG A C 1
ATOM 920 O O . ARG A 1 120 ? -16.104 -1.889 -3.112 1.00 80.12 120 ARG A O 1
ATOM 927 N N . LEU A 1 121 ? -14.660 -0.729 -1.841 1.00 76.06 121 LEU A N 1
ATOM 928 C CA . LEU A 1 121 ? -15.543 0.400 -1.551 1.00 76.06 121 LEU A CA 1
ATOM 929 C C . LEU A 1 121 ? -15.483 1.508 -2.619 1.00 76.06 121 LEU A C 1
ATOM 931 O O . LEU A 1 121 ? -16.181 2.510 -2.484 1.00 76.06 121 LEU A O 1
ATOM 935 N N . GLY A 1 122 ? -14.659 1.357 -3.663 1.00 72.31 122 GLY A N 1
ATOM 936 C CA . GLY A 1 122 ? -14.482 2.370 -4.707 1.00 72.31 122 GLY A CA 1
ATOM 937 C C . GLY A 1 122 ? -13.727 3.621 -4.242 1.00 72.31 122 GLY A C 1
ATOM 938 O O . GLY A 1 122 ? -13.771 4.644 -4.916 1.00 72.31 122 GLY A O 1
ATOM 939 N N . LEU A 1 123 ? -13.020 3.553 -3.110 1.00 68.88 123 LEU A N 1
ATOM 940 C CA . LEU A 1 123 ? -12.289 4.674 -2.498 1.00 68.88 123 LEU A CA 1
ATOM 941 C C . LEU A 1 123 ? -10.845 4.797 -3.012 1.00 68.88 123 LEU A C 1
ATOM 943 O O . LEU A 1 123 ? -9.952 5.259 -2.303 1.00 68.88 123 LEU A O 1
ATOM 947 N N . VAL A 1 124 ? -10.598 4.334 -4.234 1.00 65.19 124 VAL A N 1
ATOM 948 C CA . VAL A 1 124 ? -9.243 4.179 -4.762 1.00 65.19 124 VAL A CA 1
ATOM 949 C C . VAL A 1 124 ? -8.660 5.498 -5.262 1.00 65.19 124 VAL A C 1
ATOM 951 O O . VAL A 1 124 ? -9.380 6.339 -5.788 1.00 65.19 124 VAL A O 1
ATOM 954 N N . GLY A 1 125 ? -7.342 5.664 -5.115 1.00 54.09 125 GLY A N 1
ATOM 955 C CA . GLY A 1 125 ? -6.578 6.761 -5.713 1.00 54.09 125 GLY A CA 1
ATOM 956 C C . GLY A 1 125 ? -6.595 8.064 -4.914 1.00 54.09 125 GLY A C 1
ATOM 957 O O . GLY A 1 125 ? -5.884 8.995 -5.267 1.00 54.09 125 GLY A O 1
ATOM 958 N N . LEU A 1 126 ? -7.364 8.128 -3.823 1.00 52.41 126 LEU A N 1
ATOM 959 C CA . LEU A 1 126 ? -7.471 9.319 -2.973 1.00 52.41 126 LEU A CA 1
ATOM 960 C C . LEU A 1 126 ? -6.426 9.369 -1.847 1.00 52.41 126 LEU A C 1
ATOM 962 O O . LEU A 1 126 ? -6.181 10.440 -1.301 1.00 52.41 126 LEU A O 1
ATOM 966 N N . VAL A 1 127 ? -5.830 8.228 -1.485 1.00 56.47 127 VAL A N 1
ATOM 967 C CA . VAL A 1 127 ? -4.959 8.114 -0.296 1.00 56.47 127 VAL A CA 1
ATOM 968 C C . VAL A 1 127 ? -3.854 7.063 -0.412 1.00 56.47 127 VAL A C 1
ATOM 970 O O . VAL A 1 127 ? -2.869 7.131 0.318 1.00 56.47 127 VAL A O 1
ATOM 973 N N . ASP A 1 128 ? -3.987 6.100 -1.323 1.00 68.81 128 ASP A N 1
ATOM 974 C CA . ASP A 1 128 ? -3.111 4.931 -1.346 1.00 68.81 128 ASP A CA 1
ATOM 975 C C . ASP A 1 128 ? -1.863 5.138 -2.203 1.00 68.81 128 ASP A C 1
ATOM 977 O O . ASP A 1 128 ? -1.941 5.498 -3.380 1.00 68.81 128 ASP A O 1
ATOM 981 N N . ARG A 1 129 ? -0.707 4.846 -1.607 1.00 82.88 129 ARG A N 1
ATOM 982 C CA . ARG A 1 129 ? 0.604 4.839 -2.261 1.00 82.88 129 ARG A CA 1
ATOM 983 C C . ARG A 1 129 ? 1.015 3.411 -2.603 1.00 82.88 129 ARG A C 1
ATOM 985 O O . ARG A 1 129 ? 0.517 2.447 -2.021 1.00 82.88 129 ARG A O 1
ATOM 992 N N . GLY A 1 130 ? 1.945 3.273 -3.544 1.00 86.31 130 GLY A N 1
ATOM 993 C CA . GLY A 1 130 ? 2.697 2.027 -3.667 1.00 86.31 130 GLY A CA 1
ATOM 994 C C . GLY A 1 130 ? 3.574 1.802 -2.429 1.00 86.31 130 GLY A C 1
ATOM 995 O O . GLY A 1 130 ? 3.657 2.661 -1.556 1.00 86.31 130 GLY A O 1
ATOM 996 N N . MET A 1 131 ? 4.259 0.666 -2.344 1.00 90.81 131 MET A N 1
ATOM 997 C CA . MET A 1 131 ? 5.074 0.318 -1.176 1.00 90.81 131 MET A CA 1
ATOM 998 C C . MET A 1 131 ? 6.488 -0.081 -1.587 1.00 90.81 131 MET A C 1
ATOM 1000 O O . MET A 1 131 ? 6.674 -0.888 -2.497 1.00 90.81 131 MET A O 1
ATOM 1004 N N . ALA A 1 132 ? 7.497 0.448 -0.903 1.00 88.62 132 ALA A N 1
ATOM 1005 C CA . ALA A 1 132 ? 8.899 0.096 -1.088 1.00 88.62 132 ALA A CA 1
ATOM 1006 C C . ALA A 1 132 ? 9.447 -0.553 0.186 1.00 88.62 132 ALA A C 1
ATOM 1008 O O . ALA A 1 132 ? 9.715 0.108 1.183 1.00 88.62 132 ALA A O 1
ATOM 1009 N N . ILE A 1 133 ? 9.636 -1.865 0.136 1.00 88.56 133 ILE A N 1
ATOM 1010 C CA . ILE A 1 133 ? 10.009 -2.708 1.267 1.00 88.56 133 ILE A CA 1
ATOM 1011 C C . ILE A 1 133 ? 11.507 -2.993 1.209 1.00 88.56 133 ILE A C 1
ATOM 1013 O O . ILE A 1 133 ? 12.023 -3.557 0.240 1.00 88.56 133 ILE A O 1
ATOM 1017 N N . TYR A 1 134 ? 12.236 -2.637 2.254 1.00 83.06 134 TYR A N 1
ATOM 1018 C CA . TYR A 1 134 ? 13.679 -2.845 2.317 1.00 83.06 134 TYR A CA 1
ATOM 1019 C C . TYR A 1 134 ? 14.118 -3.253 3.710 1.00 83.06 134 TYR A C 1
ATOM 1021 O O . TYR A 1 134 ? 13.371 -3.157 4.667 1.00 83.06 134 TYR A O 1
ATOM 1029 N N . GLY A 1 135 ? 15.341 -3.742 3.846 1.00 73.62 135 GLY A N 1
ATOM 1030 C CA . GLY A 1 135 ? 15.863 -4.125 5.150 1.00 73.62 135 GLY A CA 1
ATOM 1031 C C . GLY A 1 135 ? 17.372 -4.301 5.118 1.00 73.62 135 GLY A C 1
ATOM 1032 O O . GLY A 1 135 ? 17.964 -4.321 4.031 1.00 73.62 135 GLY A O 1
ATOM 1033 N N . PRO A 1 136 ? 18.010 -4.476 6.288 1.00 60.62 136 PRO A N 1
ATOM 1034 C CA . PRO A 1 136 ? 19.455 -4.694 6.382 1.00 60.62 136 PRO A CA 1
ATOM 1035 C C . PRO A 1 136 ? 19.885 -5.926 5.578 1.00 60.62 136 PRO A C 1
ATOM 1037 O O . PRO A 1 136 ? 20.980 -5.971 5.017 1.00 60.62 136 PRO A O 1
ATOM 1040 N N . ARG A 1 137 ? 18.987 -6.912 5.460 1.00 64.75 137 ARG A N 1
ATOM 1041 C CA . ARG A 1 137 ? 19.141 -8.087 4.608 1.00 64.75 137 ARG A CA 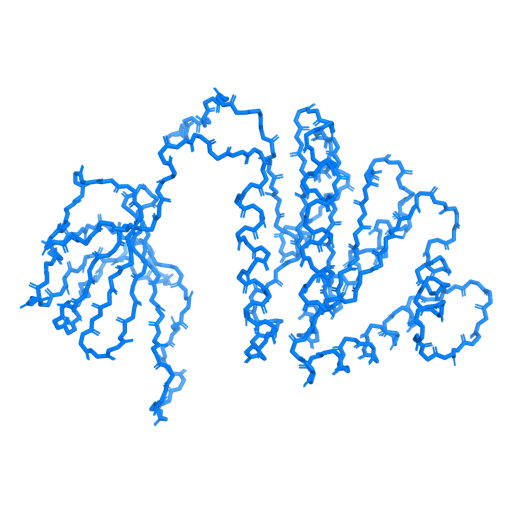1
ATOM 1042 C C . ARG A 1 137 ? 17.945 -8.215 3.676 1.00 64.75 137 ARG A C 1
ATOM 1044 O O . ARG A 1 137 ? 16.806 -8.340 4.112 1.00 64.75 137 ARG A O 1
ATOM 1051 N N . LYS A 1 138 ? 18.227 -8.319 2.378 1.00 60.72 138 LYS A N 1
ATOM 1052 C CA . LYS A 1 138 ? 17.231 -8.610 1.335 1.00 60.72 138 LYS A CA 1
ATOM 1053 C C . LYS A 1 138 ? 16.390 -9.861 1.621 1.00 60.72 138 LYS A C 1
ATOM 1055 O O . LYS A 1 138 ? 15.230 -9.928 1.228 1.00 60.72 138 LYS A O 1
ATOM 1060 N N . ALA A 1 139 ? 16.976 -10.837 2.315 1.00 66.38 139 ALA A N 1
ATOM 1061 C CA . ALA A 1 139 ? 16.304 -12.069 2.715 1.00 66.38 139 ALA A CA 1
ATOM 1062 C C . ALA A 1 139 ? 15.030 -11.833 3.548 1.00 66.38 139 ALA A C 1
ATOM 1064 O O . ALA A 1 139 ? 14.205 -12.735 3.608 1.00 66.38 139 ALA A O 1
ATOM 1065 N N . LEU A 1 140 ? 14.859 -10.644 4.137 1.00 70.12 140 LEU A N 1
ATOM 1066 C CA . LEU A 1 140 ? 13.678 -10.273 4.914 1.00 70.12 140 LEU A CA 1
ATOM 1067 C C . LEU A 1 140 ? 12.590 -9.608 4.054 1.00 70.12 140 LEU A C 1
ATOM 1069 O O . LEU A 1 140 ? 11.420 -9.921 4.213 1.00 70.12 140 LEU A O 1
ATOM 1073 N N . ALA A 1 141 ? 12.955 -8.760 3.085 1.00 80.31 141 ALA A N 1
ATOM 1074 C CA . ALA A 1 141 ? 11.986 -8.037 2.249 1.00 80.31 141 ALA A CA 1
ATOM 1075 C C . ALA A 1 141 ? 11.322 -8.925 1.175 1.00 80.31 141 ALA A C 1
ATOM 1077 O O . ALA A 1 141 ? 10.131 -8.796 0.892 1.00 80.31 141 ALA A O 1
ATOM 1078 N N . THR A 1 142 ? 12.074 -9.855 0.572 1.00 82.06 142 THR A N 1
ATOM 1079 C CA . THR A 1 142 ? 11.550 -10.723 -0.498 1.00 82.06 142 THR A CA 1
ATOM 1080 C C . THR A 1 142 ? 10.397 -11.638 -0.030 1.00 82.06 142 THR A C 1
ATOM 1082 O O . THR A 1 142 ? 9.418 -11.762 -0.772 1.00 82.06 142 THR A O 1
ATOM 1085 N N . PRO A 1 143 ? 10.454 -12.305 1.144 1.00 83.12 143 PRO A N 1
ATOM 1086 C CA . PRO A 1 143 ? 9.319 -13.065 1.674 1.00 83.12 143 PRO A CA 1
ATOM 1087 C C . PRO A 1 143 ? 8.067 -12.215 1.905 1.00 83.12 143 PRO A C 1
ATOM 1089 O O . PRO A 1 143 ? 6.988 -12.642 1.502 1.00 83.12 143 PRO A O 1
ATOM 1092 N N . VAL A 1 144 ? 8.216 -11.003 2.452 1.00 87.12 144 VAL A N 1
ATOM 1093 C CA . VAL A 1 144 ? 7.092 -10.078 2.675 1.00 87.12 144 VAL A CA 1
ATOM 1094 C C . VAL A 1 144 ? 6.427 -9.710 1.351 1.00 87.12 144 VAL A C 1
ATOM 1096 O O . VAL A 1 144 ? 5.226 -9.906 1.191 1.00 87.12 144 VAL A O 1
ATOM 1099 N N . LEU A 1 145 ? 7.202 -9.308 0.336 1.00 89.62 145 LEU A N 1
ATOM 1100 C CA . LEU A 1 145 ? 6.646 -9.023 -0.992 1.00 89.62 145 LEU A CA 1
ATOM 1101 C C . LEU A 1 145 ? 5.912 -10.234 -1.591 1.00 89.62 145 LEU A C 1
ATOM 1103 O O . LEU A 1 145 ? 4.879 -10.076 -2.240 1.00 89.62 145 LEU A O 1
ATOM 1107 N N . LYS A 1 146 ? 6.418 -11.456 -1.385 1.00 85.75 146 LYS A N 1
ATOM 1108 C CA . LYS A 1 146 ? 5.731 -12.674 -1.845 1.00 85.75 146 LYS A CA 1
ATOM 1109 C C . LYS A 1 146 ? 4.400 -12.890 -1.124 1.00 85.75 146 LYS A C 1
ATOM 1111 O O . LYS A 1 146 ? 3.445 -13.285 -1.791 1.00 85.75 146 LYS A O 1
ATOM 1116 N N . ALA A 1 147 ? 4.339 -12.632 0.182 1.00 88.38 147 ALA A N 1
ATOM 1117 C CA . ALA A 1 147 ? 3.107 -12.719 0.961 1.00 88.38 147 ALA A CA 1
ATOM 1118 C C . ALA A 1 147 ? 2.073 -11.687 0.483 1.00 88.38 147 ALA A C 1
ATOM 1120 O O . ALA A 1 147 ? 0.938 -12.056 0.191 1.00 88.38 147 ALA A O 1
ATOM 1121 N N . LEU A 1 148 ? 2.489 -10.435 0.270 1.00 91.12 148 LEU A N 1
ATOM 1122 C CA . LEU A 1 148 ? 1.636 -9.379 -0.290 1.00 91.12 148 LEU A CA 1
ATOM 1123 C C . LEU A 1 148 ? 1.095 -9.751 -1.675 1.00 91.12 148 LEU A C 1
ATOM 1125 O O . LEU A 1 148 ? -0.099 -9.637 -1.938 1.00 91.12 148 LEU A O 1
ATOM 1129 N N . VAL A 1 149 ? 1.958 -10.265 -2.557 1.00 86.62 149 VAL A N 1
ATOM 1130 C CA . VAL A 1 149 ? 1.559 -10.736 -3.892 1.00 86.62 149 VAL A CA 1
ATOM 1131 C C . VAL A 1 149 ? 0.540 -11.873 -3.814 1.00 86.62 149 VAL A C 1
ATOM 1133 O O . VAL A 1 149 ? -0.396 -11.900 -4.614 1.00 86.62 149 VAL A O 1
ATOM 1136 N N . ALA A 1 150 ? 0.726 -12.830 -2.901 1.00 81.94 150 ALA A N 1
ATOM 1137 C CA . ALA A 1 150 ? -0.233 -13.913 -2.700 1.00 81.94 150 ALA A CA 1
ATOM 1138 C C . ALA A 1 150 ? -1.580 -13.351 -2.231 1.00 81.94 150 ALA A C 1
ATOM 1140 O O . ALA A 1 150 ? -2.604 -13.608 -2.860 1.00 81.94 150 ALA A O 1
ATOM 1141 N N . ARG A 1 151 ? -1.558 -12.477 -1.221 1.00 90.75 151 ARG A N 1
ATOM 1142 C CA . ARG A 1 151 ? -2.772 -11.907 -0.643 1.00 90.75 151 ARG A CA 1
ATOM 1143 C C . ARG A 1 151 ? -3.563 -11.031 -1.615 1.00 90.75 151 ARG A C 1
ATOM 1145 O O . ARG A 1 151 ? -4.792 -11.114 -1.643 1.00 90.75 151 ARG A O 1
ATOM 1152 N N . ALA A 1 152 ? -2.872 -10.232 -2.428 1.00 88.44 152 ALA A N 1
ATOM 1153 C CA . ALA A 1 152 ? -3.482 -9.429 -3.484 1.00 88.44 152 ALA A CA 1
ATOM 1154 C C . ALA A 1 152 ? -4.177 -10.320 -4.528 1.00 88.44 152 ALA A C 1
ATOM 1156 O O . ALA A 1 152 ? -5.311 -10.051 -4.921 1.00 88.44 152 ALA A O 1
ATOM 1157 N N . ARG A 1 153 ? -3.544 -11.429 -4.935 1.00 84.56 153 ARG A N 1
ATOM 1158 C CA . ARG A 1 153 ? -4.166 -12.397 -5.856 1.00 84.56 153 ARG A CA 1
ATOM 1159 C C . ARG A 1 153 ? -5.406 -13.047 -5.263 1.00 84.56 153 ARG A C 1
ATOM 1161 O O . ARG A 1 153 ? -6.408 -13.140 -5.963 1.00 84.56 153 ARG A O 1
ATOM 1168 N N . ASP A 1 154 ? -5.359 -13.433 -3.992 1.00 82.81 154 ASP A N 1
ATOM 1169 C CA . ASP A 1 154 ? -6.520 -13.996 -3.293 1.00 82.81 154 ASP A CA 1
ATOM 1170 C C . ASP A 1 154 ? -7.671 -12.980 -3.197 1.00 82.81 154 ASP A C 1
ATOM 1172 O O . ASP A 1 154 ? -8.843 -13.351 -3.196 1.00 82.81 154 ASP A O 1
ATOM 1176 N N . ALA A 1 155 ? -7.355 -11.680 -3.181 1.00 80.38 155 ALA A N 1
ATOM 1177 C CA . ALA A 1 155 ? -8.336 -10.599 -3.253 1.00 80.38 155 ALA A CA 1
ATOM 1178 C C . ALA A 1 155 ? -8.876 -10.322 -4.669 1.00 80.38 155 ALA A C 1
ATOM 1180 O O . ALA A 1 155 ? -9.727 -9.445 -4.818 1.00 80.38 155 ALA A O 1
ATOM 1181 N N . GLY A 1 156 ? -8.395 -11.034 -5.692 1.00 83.06 156 GLY A N 1
ATOM 1182 C CA . GLY A 1 156 ? -8.772 -10.834 -7.093 1.00 83.06 156 GLY A CA 1
ATOM 1183 C C . GLY A 1 156 ? -8.009 -9.710 -7.798 1.00 83.06 156 GLY A C 1
ATOM 1184 O O . GLY A 1 156 ? -8.363 -9.350 -8.918 1.00 83.06 156 GLY A O 1
ATOM 1185 N N . TRP A 1 157 ? -6.968 -9.145 -7.180 1.00 89.38 157 TRP A N 1
ATOM 1186 C CA . TRP A 1 157 ? -6.160 -8.112 -7.824 1.00 89.38 157 TRP A CA 1
ATOM 1187 C C . TRP A 1 157 ? -5.354 -8.682 -8.989 1.00 89.38 157 TRP A C 1
ATOM 1189 O O . TRP A 1 157 ? -4.831 -9.803 -8.950 1.00 89.38 157 TRP A O 1
ATOM 1199 N N . PHE A 1 158 ? -5.193 -7.866 -10.025 1.00 84.94 158 PHE A N 1
ATOM 1200 C CA . PHE A 1 158 ? -4.362 -8.208 -11.163 1.00 84.94 158 PHE A CA 1
ATOM 1201 C C . PHE A 1 158 ? -2.898 -7.942 -10.818 1.00 84.94 158 PHE A C 1
ATOM 1203 O O . PHE A 1 158 ? -2.491 -6.797 -10.651 1.00 84.94 158 PHE A O 1
ATOM 1210 N N . VAL A 1 159 ? -2.086 -8.995 -10.701 1.00 84.44 159 VAL A N 1
ATOM 1211 C CA . VAL A 1 159 ? -0.681 -8.859 -10.284 1.00 84.44 159 VAL A CA 1
ATOM 1212 C C . VAL A 1 159 ? 0.282 -9.154 -11.429 1.00 84.44 159 VAL A C 1
ATOM 1214 O O . VAL A 1 159 ? 0.403 -10.306 -11.863 1.00 84.44 159 VAL A O 1
ATOM 1217 N N . ILE A 1 160 ? 1.041 -8.135 -11.834 1.00 82.06 160 ILE A N 1
ATOM 1218 C CA . ILE A 1 160 ? 2.174 -8.234 -12.759 1.00 82.06 160 ILE A CA 1
ATOM 1219 C C . ILE A 1 160 ? 3.455 -8.361 -11.938 1.00 82.06 160 ILE A C 1
ATOM 1221 O O . ILE A 1 160 ? 3.727 -7.543 -11.062 1.00 82.06 160 ILE A O 1
ATOM 1225 N N . ARG A 1 161 ? 4.267 -9.386 -12.217 1.00 80.44 161 ARG A N 1
ATOM 1226 C CA . ARG A 1 161 ? 5.593 -9.530 -11.597 1.00 80.44 161 ARG A CA 1
ATOM 1227 C C . ARG A 1 161 ? 6.670 -9.156 -12.594 1.00 80.44 161 ARG A C 1
ATOM 1229 O O . ARG A 1 161 ? 6.777 -9.777 -13.648 1.00 80.44 161 ARG A O 1
ATOM 1236 N N . VAL A 1 162 ? 7.503 -8.196 -12.226 1.00 74.31 162 VAL A N 1
ATOM 1237 C CA . VAL A 1 162 ? 8.590 -7.729 -13.078 1.00 74.31 162 VAL A CA 1
ATOM 1238 C C . VAL A 1 162 ? 9.865 -8.495 -12.741 1.00 74.31 162 VAL A C 1
ATOM 1240 O O . VAL A 1 162 ? 10.300 -8.540 -11.591 1.00 74.31 162 VAL A O 1
ATOM 1243 N N . ALA A 1 163 ? 10.462 -9.118 -13.756 1.00 62.28 163 ALA A N 1
ATOM 1244 C CA . ALA A 1 163 ? 11.766 -9.761 -13.651 1.00 62.28 163 ALA A CA 1
ATOM 1245 C C . ALA A 1 163 ? 12.865 -8.821 -14.179 1.00 62.28 163 ALA A C 1
ATOM 1247 O O . ALA A 1 163 ? 12.613 -8.076 -15.128 1.00 62.28 163 ALA A O 1
ATOM 1248 N N . PRO A 1 164 ? 14.099 -8.885 -13.646 1.00 58.62 164 PRO A N 1
ATOM 1249 C CA . PRO A 1 164 ? 15.234 -8.150 -14.195 1.00 58.62 164 PRO A CA 1
ATOM 1250 C C . PRO A 1 164 ? 15.634 -8.759 -15.549 1.00 58.62 164 PRO A C 1
ATOM 1252 O O . PRO A 1 164 ? 16.433 -9.693 -15.621 1.00 58.62 164 PRO A O 1
ATOM 1255 N N . ARG A 1 165 ? 15.025 -8.274 -16.635 1.00 53.03 165 ARG A N 1
ATOM 1256 C CA . ARG A 1 165 ? 15.340 -8.630 -18.027 1.00 53.03 165 ARG A CA 1
ATOM 1257 C C . ARG A 1 165 ? 15.352 -7.368 -18.904 1.00 53.03 165 ARG A C 1
ATOM 1259 O O . ARG A 1 165 ? 14.696 -6.389 -18.549 1.00 53.03 165 ARG A O 1
ATOM 1266 N N . PRO A 1 166 ? 16.102 -7.359 -20.023 1.00 47.22 166 PRO A N 1
ATOM 1267 C CA . PRO A 1 166 ? 16.071 -6.251 -20.979 1.00 47.22 166 PRO A CA 1
ATOM 1268 C C . PRO A 1 166 ? 14.665 -6.054 -21.571 1.00 47.22 166 PRO A C 1
ATOM 1270 O O . PRO A 1 166 ? 13.939 -7.027 -21.764 1.00 47.22 166 PRO A O 1
ATOM 1273 N N . GLY A 1 167 ? 14.298 -4.798 -21.861 1.00 57.97 167 GLY A N 1
ATOM 1274 C CA . GLY A 1 167 ? 13.020 -4.451 -22.501 1.00 57.97 167 GLY A CA 1
ATOM 1275 C C . GLY A 1 167 ? 11.825 -4.508 -21.549 1.00 57.97 167 GLY A C 1
ATOM 1276 O O . GLY A 1 167 ? 10.791 -5.075 -21.878 1.00 57.97 167 GLY A O 1
ATOM 1277 N N . ALA A 1 168 ? 11.957 -3.964 -20.342 1.00 54.53 168 ALA A N 1
ATOM 1278 C CA . ALA A 1 168 ? 10.981 -4.159 -19.274 1.00 54.53 168 ALA A CA 1
ATOM 1279 C C . ALA A 1 168 ? 9.568 -3.635 -19.571 1.00 54.53 168 ALA A C 1
ATOM 1281 O O . ALA A 1 168 ? 8.580 -4.205 -19.121 1.00 54.53 168 ALA A O 1
ATOM 1282 N N . GLN A 1 169 ? 9.494 -2.586 -20.377 1.00 59.81 169 GLN A N 1
ATOM 1283 C CA . GLN A 1 169 ? 8.282 -2.009 -20.938 1.00 59.81 169 GLN A CA 1
ATOM 1284 C C . GLN A 1 169 ? 7.564 -3.032 -21.848 1.00 59.81 169 GLN A C 1
ATOM 1286 O O . GLN A 1 169 ? 6.373 -3.308 -21.687 1.00 59.81 169 GLN A O 1
ATOM 1291 N N . ALA A 1 170 ? 8.328 -3.721 -22.704 1.00 62.69 170 ALA A N 1
ATOM 1292 C CA . ALA A 1 170 ? 7.847 -4.850 -23.495 1.00 62.69 170 ALA A CA 1
ATOM 1293 C C . ALA A 1 170 ? 7.516 -6.076 -22.625 1.00 62.69 170 ALA A C 1
ATOM 1295 O O . ALA A 1 170 ? 6.535 -6.754 -22.900 1.00 62.69 170 ALA A O 1
ATOM 1296 N N . ALA A 1 171 ? 8.262 -6.343 -21.546 1.00 61.84 171 ALA A N 1
ATOM 1297 C CA . ALA A 1 171 ? 7.981 -7.450 -20.626 1.00 61.84 171 ALA A CA 1
ATOM 1298 C C . ALA A 1 171 ? 6.692 -7.236 -19.811 1.00 61.84 171 ALA A C 1
ATOM 1300 O O . ALA A 1 171 ? 5.925 -8.180 -19.618 1.00 61.84 171 ALA A O 1
ATOM 1301 N N . LEU A 1 172 ? 6.434 -6.001 -19.364 1.00 62.22 172 LEU A N 1
ATOM 1302 C CA . LEU A 1 172 ? 5.201 -5.600 -18.685 1.00 62.22 172 LEU A CA 1
ATOM 1303 C C . LEU A 1 172 ? 4.002 -5.756 -19.628 1.00 62.22 172 LEU A C 1
ATOM 1305 O O . LEU A 1 172 ? 3.002 -6.371 -19.257 1.00 62.22 172 LEU A O 1
ATOM 1309 N N . LEU A 1 173 ? 4.135 -5.281 -20.872 1.00 63.84 173 LEU A N 1
ATOM 1310 C CA . LEU A 1 173 ? 3.120 -5.467 -21.908 1.00 63.84 173 LEU A CA 1
ATOM 1311 C C . LEU A 1 173 ? 2.916 -6.937 -22.271 1.00 63.84 173 LEU A C 1
ATOM 1313 O O . LEU A 1 173 ? 1.781 -7.366 -22.438 1.00 63.84 173 LEU A O 1
ATOM 1317 N N . GLU A 1 174 ? 3.978 -7.727 -22.407 1.00 65.31 174 GLU A N 1
ATOM 1318 C CA . GLU A 1 174 ? 3.878 -9.143 -22.756 1.00 65.31 174 GLU A CA 1
ATOM 1319 C C . GLU A 1 174 ? 3.189 -9.944 -21.641 1.00 65.31 174 GLU A C 1
ATOM 1321 O O . GLU A 1 174 ? 2.331 -10.778 -21.933 1.00 65.31 174 GLU A O 1
ATOM 1326 N N . ASP A 1 175 ? 3.501 -9.680 -20.366 1.00 64.31 175 ASP A N 1
ATOM 1327 C CA . ASP A 1 175 ? 2.820 -10.329 -19.238 1.00 64.31 175 ASP A CA 1
ATOM 1328 C C . ASP A 1 175 ? 1.355 -9.879 -19.118 1.00 64.31 175 ASP A C 1
ATOM 1330 O O . ASP A 1 175 ? 0.475 -10.717 -18.915 1.00 64.31 175 ASP A O 1
ATOM 1334 N N . ALA A 1 176 ? 1.064 -8.593 -19.343 1.00 64.44 176 ALA A N 1
ATOM 1335 C CA . ALA A 1 176 ? -0.307 -8.087 -19.400 1.00 64.44 176 ALA A CA 1
ATOM 1336 C C . ALA A 1 176 ? -1.105 -8.722 -20.556 1.00 64.44 176 ALA A C 1
ATOM 1338 O O . ALA A 1 176 ? -2.221 -9.204 -20.351 1.00 64.44 176 ALA A O 1
ATOM 1339 N N . ARG A 1 177 ? -0.516 -8.809 -21.758 1.00 67.12 177 ARG A N 1
ATOM 1340 C CA . ARG A 1 177 ? -1.106 -9.458 -22.945 1.00 67.12 177 ARG A CA 1
ATOM 1341 C C . ARG A 1 177 ? -1.352 -10.950 -22.707 1.00 67.12 177 ARG A C 1
ATOM 1343 O O . ARG A 1 177 ? -2.429 -11.440 -23.039 1.00 67.12 177 ARG A O 1
ATOM 1350 N N . ARG A 1 178 ? -0.398 -11.675 -22.100 1.00 65.62 178 ARG A N 1
ATOM 1351 C CA . ARG A 1 178 ? -0.559 -13.099 -21.729 1.00 65.62 178 ARG A CA 1
ATOM 1352 C C . ARG A 1 178 ? -1.756 -13.333 -20.807 1.00 65.62 178 ARG A C 1
ATOM 1354 O O . ARG A 1 178 ? -2.362 -14.397 -20.863 1.00 65.62 178 ARG A O 1
ATOM 1361 N N . ARG A 1 179 ? -2.093 -12.351 -19.973 1.00 62.53 179 ARG A N 1
ATOM 1362 C CA . ARG A 1 179 ? -3.164 -12.422 -18.972 1.00 62.53 179 ARG A CA 1
ATOM 1363 C C . ARG A 1 179 ? -4.474 -11.760 -19.423 1.00 62.53 179 ARG A C 1
ATOM 1365 O O . ARG A 1 179 ? -5.371 -11.602 -18.603 1.00 62.53 179 ARG A O 1
ATOM 1372 N N . GLY A 1 180 ? -4.600 -11.408 -20.708 1.00 53.75 180 GLY A N 1
ATOM 1373 C CA . GLY A 1 180 ? -5.863 -10.962 -21.308 1.00 53.75 180 GLY A CA 1
ATOM 1374 C C . GLY A 1 180 ? -6.043 -9.450 -21.460 1.00 53.75 180 GLY A C 1
ATOM 1375 O O . GLY A 1 180 ? -7.148 -9.019 -21.783 1.00 53.75 180 GLY A O 1
ATOM 1376 N N . ALA A 1 181 ? -4.998 -8.636 -21.273 1.00 56.00 181 ALA A N 1
ATOM 1377 C CA . ALA A 1 181 ? -5.079 -7.211 -21.590 1.00 56.00 181 ALA A CA 1
ATOM 1378 C C . ALA A 1 181 ? -5.291 -6.969 -23.108 1.00 56.00 181 ALA A C 1
ATOM 1380 O O . ALA A 1 181 ? -4.825 -7.776 -23.924 1.00 56.00 181 ALA A O 1
ATOM 1381 N N . PRO A 1 182 ? -5.964 -5.870 -23.512 1.00 45.91 182 PRO A N 1
ATOM 1382 C CA . PRO A 1 182 ? -6.234 -5.566 -24.920 1.00 45.91 182 PRO A CA 1
ATOM 1383 C C . PRO A 1 182 ? -4.959 -5.545 -25.782 1.00 45.91 182 PRO A C 1
ATOM 1385 O O . PRO A 1 182 ? -3.908 -5.064 -25.356 1.00 45.91 182 PRO A O 1
ATOM 1388 N N . ARG A 1 183 ? -5.039 -6.061 -27.017 1.00 41.75 183 ARG A N 1
ATOM 1389 C CA . ARG A 1 183 ? -3.908 -6.098 -27.961 1.00 41.75 183 ARG A CA 1
ATOM 1390 C C . ARG A 1 183 ? -3.702 -4.733 -28.637 1.00 41.75 183 ARG A C 1
ATOM 1392 O O . ARG A 1 183 ? -4.571 -4.295 -29.380 1.00 41.75 183 ARG A O 1
ATOM 1399 N N . GLY A 1 184 ? -2.519 -4.143 -28.472 1.00 40.41 184 GLY A N 1
ATOM 1400 C CA . GLY A 1 184 ? -1.915 -3.164 -29.393 1.00 40.41 184 GLY A CA 1
ATOM 1401 C C . GLY A 1 184 ? -0.505 -3.639 -29.773 1.00 40.41 184 GLY A C 1
ATOM 1402 O O . GLY A 1 184 ? 0.169 -4.193 -28.905 1.00 40.41 184 GLY A O 1
ATOM 1403 N N . GLY A 1 185 ? -0.093 -3.542 -31.045 1.00 38.56 185 GLY A N 1
ATOM 1404 C CA . GLY A 1 185 ? 1.293 -3.819 -31.501 1.00 38.56 185 GLY A CA 1
ATOM 1405 C C . GLY A 1 185 ? 2.202 -2.607 -31.239 1.00 38.56 185 GLY A C 1
ATOM 1406 O O . GLY A 1 185 ? 1.655 -1.523 -31.121 1.00 38.56 185 GLY A O 1
ATOM 1407 N N . ALA A 1 186 ? 3.533 -2.676 -31.131 1.00 39.66 186 ALA A N 1
ATOM 1408 C CA . ALA A 1 186 ? 4.535 -3.613 -31.659 1.00 39.66 186 ALA A CA 1
ATOM 1409 C C . ALA A 1 186 ? 5.763 -3.718 -30.706 1.00 39.66 186 ALA A C 1
ATOM 1411 O O . ALA A 1 186 ? 5.642 -3.416 -29.520 1.00 39.66 186 ALA A O 1
ATOM 1412 N N . ASP A 1 187 ? 6.891 -4.243 -31.202 1.00 44.47 187 ASP A N 1
ATOM 1413 C CA . ASP A 1 187 ? 8.190 -4.353 -30.514 1.00 44.47 187 ASP A CA 1
ATOM 1414 C C . ASP A 1 187 ? 8.737 -2.974 -30.090 1.00 44.47 187 ASP A C 1
ATOM 1416 O O . ASP A 1 187 ? 8.710 -2.038 -30.879 1.00 44.47 187 ASP A O 1
ATOM 1420 N N . GLU A 1 188 ? 9.257 -2.899 -28.857 1.00 48.62 188 GLU A N 1
ATOM 1421 C CA . GLU A 1 188 ? 9.554 -1.690 -28.057 1.00 48.62 188 GLU A CA 1
ATOM 1422 C C . GLU A 1 188 ? 8.312 -0.917 -27.595 1.00 48.62 188 GLU A C 1
ATOM 1424 O O . GLU A 1 188 ? 7.684 -0.183 -28.348 1.00 48.62 188 GLU A O 1
ATOM 1429 N N . ALA A 1 189 ? 7.979 -1.059 -26.307 1.00 53.16 189 ALA A N 1
ATOM 1430 C CA . ALA A 1 189 ? 6.916 -0.259 -25.721 1.00 53.16 189 ALA A CA 1
ATOM 1431 C C . ALA A 1 189 ? 7.378 1.187 -25.549 1.00 53.16 189 ALA A C 1
ATOM 1433 O O . ALA A 1 189 ? 8.439 1.437 -24.987 1.00 53.16 189 ALA A O 1
ATOM 1434 N N . THR A 1 190 ? 6.546 2.129 -25.941 1.00 62.16 190 THR A N 1
ATOM 1435 C CA . THR A 1 190 ? 6.680 3.541 -25.607 1.00 62.16 190 THR A CA 1
ATOM 1436 C C . THR A 1 190 ? 6.030 3.834 -24.252 1.00 62.16 190 THR A C 1
ATOM 1438 O O . THR A 1 190 ? 5.134 3.122 -23.794 1.00 62.16 190 THR A O 1
ATOM 1441 N N . THR A 1 191 ? 6.443 4.928 -23.609 1.00 64.56 191 THR A N 1
ATOM 1442 C CA . THR A 1 191 ? 5.805 5.485 -22.400 1.00 64.56 191 THR A CA 1
ATOM 1443 C C . THR A 1 191 ? 4.280 5.568 -22.548 1.00 64.56 191 THR A C 1
ATOM 1445 O O . THR A 1 191 ? 3.551 5.068 -21.693 1.00 64.56 191 THR A O 1
ATOM 1448 N N . GLY A 1 192 ? 3.796 6.087 -23.683 1.00 64.56 192 GLY A N 1
ATOM 1449 C CA . GLY A 1 192 ? 2.363 6.235 -23.951 1.00 64.56 192 GLY A CA 1
ATOM 1450 C C . GLY A 1 192 ? 1.599 4.909 -24.060 1.00 64.56 192 GLY A C 1
ATOM 1451 O O . GLY A 1 192 ? 0.416 4.858 -23.735 1.00 64.56 192 GLY A O 1
ATOM 1452 N N . GLU A 1 193 ? 2.247 3.809 -24.456 1.00 66.50 193 GLU A N 1
ATOM 1453 C CA . GLU A 1 193 ? 1.604 2.486 -24.475 1.00 66.50 193 GLU A CA 1
ATOM 1454 C C . GLU A 1 193 ? 1.426 1.905 -23.071 1.00 66.50 193 GLU A C 1
ATOM 1456 O O . GLU A 1 193 ? 0.417 1.248 -22.805 1.00 66.50 193 GLU A O 1
ATOM 1461 N N . VAL A 1 194 ? 2.368 2.166 -22.158 1.00 68.75 194 VAL A N 1
ATOM 1462 C CA . VAL A 1 194 ? 2.223 1.794 -20.742 1.00 68.75 194 VAL A CA 1
ATOM 1463 C C . VAL A 1 194 ? 1.093 2.595 -20.104 1.00 68.75 194 VAL A C 1
ATOM 1465 O O . VAL A 1 194 ? 0.231 2.009 -19.457 1.00 68.75 194 VAL A O 1
ATOM 1468 N N . GLU A 1 195 ? 1.044 3.905 -20.334 1.00 74.25 195 GLU A N 1
ATOM 1469 C CA . GLU A 1 195 ? -0.023 4.780 -19.830 1.00 74.25 195 GLU A CA 1
ATOM 1470 C C . GLU A 1 195 ? -1.404 4.367 -20.356 1.00 74.25 195 GLU A C 1
ATOM 1472 O O . GLU A 1 195 ? -2.348 4.203 -19.582 1.00 74.25 195 GLU A O 1
ATOM 1477 N N . ALA A 1 196 ? -1.527 4.114 -21.663 1.00 71.00 196 ALA A N 1
ATOM 1478 C CA . ALA A 1 196 ? -2.777 3.658 -22.265 1.00 71.00 196 ALA A CA 1
ATOM 1479 C C . ALA A 1 196 ? -3.216 2.289 -21.721 1.00 71.00 196 ALA A C 1
ATOM 1481 O O . ALA A 1 196 ? -4.405 2.063 -21.482 1.00 71.00 196 ALA A O 1
ATOM 1482 N N . LEU A 1 197 ? -2.272 1.369 -21.495 1.00 72.75 197 LEU A N 1
ATOM 1483 C CA . LEU A 1 197 ? -2.558 0.093 -20.843 1.00 72.75 197 LEU A CA 1
ATOM 1484 C C . LEU A 1 197 ? -3.059 0.310 -19.411 1.00 72.75 197 LEU A C 1
ATOM 1486 O O . LEU A 1 197 ? -4.067 -0.288 -19.038 1.00 72.75 197 LEU A O 1
ATOM 1490 N N . LEU A 1 198 ? -2.378 1.152 -18.628 1.00 78.06 198 LEU A N 1
ATOM 1491 C CA . LEU A 1 198 ? -2.764 1.464 -17.253 1.00 78.06 198 LEU A CA 1
ATOM 1492 C C . LEU A 1 198 ? -4.165 2.061 -17.195 1.00 78.06 198 LEU A C 1
ATOM 1494 O O . LEU A 1 198 ? -4.982 1.561 -16.430 1.00 78.06 198 LEU A O 1
ATOM 1498 N N . LEU A 1 199 ? -4.475 3.056 -18.033 1.00 79.00 199 LEU A N 1
ATOM 1499 C CA . LEU A 1 199 ? -5.820 3.630 -18.127 1.00 79.00 199 LEU A CA 1
ATOM 1500 C C . LEU A 1 199 ? -6.859 2.547 -18.396 1.00 79.00 199 LEU A C 1
ATOM 1502 O O . LEU A 1 199 ? -7.834 2.434 -17.658 1.00 79.00 199 LEU A O 1
ATOM 1506 N N . ASN A 1 200 ? -6.647 1.732 -19.428 1.00 78.00 200 ASN A N 1
ATOM 1507 C CA . ASN A 1 200 ? -7.630 0.738 -19.847 1.00 78.00 200 ASN A CA 1
ATOM 1508 C C . ASN A 1 200 ? -7.836 -0.356 -18.794 1.00 78.00 200 ASN A C 1
ATOM 1510 O O . ASN A 1 200 ? -8.972 -0.705 -18.476 1.00 78.00 200 ASN A O 1
ATOM 1514 N N . VAL A 1 201 ? -6.744 -0.895 -18.247 1.00 77.50 201 VAL A N 1
ATOM 1515 C CA . VAL A 1 201 ? -6.790 -1.988 -17.271 1.00 77.50 201 VAL A CA 1
ATOM 1516 C C . VAL A 1 201 ? -7.272 -1.470 -15.920 1.00 77.50 201 VAL A C 1
ATOM 1518 O O . VAL A 1 201 ? -8.244 -1.991 -15.385 1.00 77.50 201 VAL A O 1
ATOM 1521 N N . ALA A 1 202 ? -6.660 -0.419 -15.377 1.00 75.50 202 ALA A N 1
ATOM 1522 C CA . ALA A 1 202 ? -6.988 0.061 -14.040 1.00 75.50 202 ALA A CA 1
ATOM 1523 C C . ALA A 1 202 ? -8.389 0.688 -13.968 1.00 75.50 202 ALA A C 1
ATOM 1525 O O . ALA A 1 202 ? -9.098 0.449 -12.995 1.00 75.50 202 ALA A O 1
ATOM 1526 N N . SER A 1 203 ? -8.854 1.389 -15.011 1.00 75.62 203 SER A N 1
ATOM 1527 C CA . SER A 1 203 ? -10.237 1.903 -15.034 1.00 75.62 203 SER A CA 1
ATOM 1528 C C . SER A 1 203 ? -11.271 0.777 -15.107 1.00 75.62 203 SER A C 1
ATOM 1530 O O . SER A 1 203 ? -12.369 0.894 -14.562 1.00 75.62 203 SER A O 1
ATOM 1532 N N . ALA A 1 204 ? -10.949 -0.333 -15.782 1.00 75.44 204 ALA A N 1
ATOM 1533 C CA . ALA A 1 204 ? -11.813 -1.508 -15.782 1.00 75.44 204 ALA A CA 1
ATOM 1534 C C . ALA A 1 204 ? -11.862 -2.161 -14.393 1.00 75.44 204 ALA A C 1
ATOM 1536 O O . ALA A 1 204 ? -12.952 -2.429 -13.893 1.00 75.44 204 ALA A O 1
ATOM 1537 N N . LEU A 1 205 ? -10.701 -2.323 -13.754 1.00 77.75 205 LEU A N 1
ATOM 1538 C CA . LEU A 1 205 ? -10.564 -2.893 -12.412 1.00 77.75 205 LEU A CA 1
ATOM 1539 C C . LEU A 1 205 ? -11.266 -2.044 -11.337 1.00 77.75 205 LEU A C 1
ATOM 1541 O O . LEU A 1 205 ? -11.900 -2.595 -10.439 1.00 77.75 205 LEU A O 1
ATOM 1545 N N . GLN A 1 206 ? -11.249 -0.713 -11.471 1.00 77.25 206 GLN A N 1
ATOM 1546 C CA . GLN A 1 206 ? -11.914 0.205 -10.539 1.00 77.25 206 GLN A CA 1
ATOM 1547 C C . GLN A 1 206 ? -13.420 -0.059 -10.437 1.00 77.25 206 GLN A C 1
ATOM 1549 O O . GLN A 1 206 ? -13.975 -0.046 -9.341 1.00 77.25 206 GLN A O 1
ATOM 1554 N N . ARG A 1 207 ? -14.086 -0.356 -11.563 1.00 73.94 207 ARG A N 1
ATOM 1555 C CA . ARG A 1 207 ? -15.522 -0.699 -11.585 1.00 73.94 207 ARG A CA 1
ATOM 1556 C C . ARG A 1 207 ? -15.830 -2.031 -10.901 1.00 73.94 207 ARG A C 1
ATOM 1558 O O . ARG A 1 207 ? -16.967 -2.255 -10.503 1.00 73.94 207 ARG A O 1
ATOM 1565 N N . GLU A 1 208 ? -14.837 -2.905 -10.800 1.00 77.88 208 GLU A N 1
ATOM 1566 C CA . GLU A 1 208 ? -14.948 -4.235 -10.201 1.00 77.88 208 GLU A CA 1
ATOM 1567 C C . GLU A 1 208 ? -14.454 -4.265 -8.743 1.00 77.88 208 GLU A C 1
ATOM 1569 O O . GLU A 1 208 ? -14.500 -5.308 -8.095 1.00 77.88 208 GLU A O 1
ATOM 1574 N N . GLY A 1 209 ? -14.007 -3.124 -8.204 1.00 81.19 209 GLY A N 1
ATOM 1575 C CA . GLY A 1 209 ? -13.513 -3.016 -6.831 1.00 81.19 209 GLY A CA 1
ATOM 1576 C C . GLY A 1 209 ? -12.192 -3.755 -6.590 1.00 81.19 209 GLY A C 1
ATOM 1577 O O . GLY A 1 209 ? -11.903 -4.177 -5.468 1.00 81.19 209 GLY A O 1
ATOM 1578 N N . VAL A 1 210 ? -11.398 -3.942 -7.645 1.00 84.69 210 VAL A N 1
ATOM 1579 C CA . VAL A 1 210 ? -10.090 -4.610 -7.625 1.00 84.69 210 VAL A CA 1
ATOM 1580 C C . VAL A 1 210 ? -9.004 -3.664 -8.135 1.00 84.69 210 VAL A C 1
ATOM 1582 O O . VAL A 1 210 ? -9.296 -2.629 -8.734 1.00 84.69 210 VAL A O 1
ATOM 1585 N N . ALA A 1 211 ? -7.738 -3.999 -7.886 1.00 89.06 211 ALA A N 1
ATOM 1586 C CA . ALA A 1 211 ? -6.608 -3.167 -8.285 1.00 89.06 211 ALA A CA 1
ATOM 1587 C C . ALA A 1 211 ? -5.551 -3.928 -9.091 1.00 89.06 211 ALA A C 1
ATOM 1589 O O . ALA A 1 211 ? -5.515 -5.159 -9.134 1.00 89.06 211 ALA A O 1
ATOM 1590 N N . LEU A 1 212 ? -4.686 -3.158 -9.744 1.00 88.62 212 LEU A N 1
ATOM 1591 C CA . LEU A 1 212 ? -3.468 -3.586 -10.407 1.00 88.62 212 LEU A CA 1
ATOM 1592 C C . LEU A 1 212 ? -2.291 -3.449 -9.434 1.00 88.62 212 LEU A C 1
ATOM 1594 O O . LEU A 1 212 ? -2.033 -2.375 -8.899 1.00 88.62 212 LEU A O 1
ATOM 1598 N N . MET A 1 213 ? -1.523 -4.520 -9.264 1.00 90.88 213 MET A N 1
ATOM 1599 C CA . MET A 1 213 ? -0.250 -4.501 -8.546 1.00 90.88 213 MET A CA 1
ATOM 1600 C C . MET A 1 213 ? 0.893 -4.800 -9.514 1.00 90.88 213 MET A C 1
ATOM 1602 O O . MET A 1 213 ? 0.901 -5.841 -10.175 1.00 90.88 213 MET A O 1
ATOM 1606 N N . VAL A 1 214 ? 1.897 -3.929 -9.546 1.00 88.62 214 VAL A N 1
ATOM 1607 C CA . VAL A 1 214 ? 3.179 -4.175 -10.212 1.00 88.62 214 VAL A CA 1
ATOM 1608 C C . VAL A 1 214 ? 4.216 -4.500 -9.143 1.00 88.62 214 VAL A C 1
ATOM 1610 O O . VAL A 1 214 ? 4.701 -3.620 -8.439 1.00 88.62 214 VAL A O 1
ATOM 1613 N N . ALA A 1 215 ? 4.540 -5.783 -9.000 1.00 89.38 215 ALA A N 1
ATOM 1614 C CA . ALA A 1 215 ? 5.449 -6.280 -7.975 1.00 89.38 215 ALA A CA 1
ATOM 1615 C C . ALA A 1 215 ? 6.864 -6.494 -8.530 1.00 89.38 215 ALA A C 1
ATOM 1617 O O . ALA A 1 215 ? 7.064 -7.255 -9.486 1.00 89.38 215 ALA A O 1
ATOM 1618 N N . VAL A 1 216 ? 7.853 -5.872 -7.891 1.00 86.50 216 VAL A N 1
ATOM 1619 C CA . VAL A 1 216 ? 9.255 -5.864 -8.317 1.00 86.50 216 VAL A CA 1
ATOM 1620 C C . VAL A 1 216 ? 10.139 -6.309 -7.168 1.00 86.50 216 VAL A C 1
ATOM 1622 O O . VAL A 1 216 ? 10.326 -5.606 -6.184 1.00 86.50 216 VAL A O 1
ATOM 1625 N N . ASP A 1 217 ? 10.700 -7.502 -7.301 1.00 84.75 217 ASP A N 1
ATOM 1626 C CA . ASP A 1 217 ? 11.670 -8.023 -6.346 1.00 84.75 217 ASP A CA 1
ATOM 1627 C C . ASP A 1 217 ? 13.080 -7.669 -6.822 1.00 84.75 217 ASP A C 1
ATOM 1629 O O . ASP A 1 217 ? 13.352 -7.660 -8.024 1.00 84.75 217 ASP A O 1
ATOM 1633 N N . SER A 1 218 ? 14.006 -7.472 -5.887 1.00 81.12 218 SER A N 1
ATOM 1634 C CA . SER A 1 218 ? 15.419 -7.246 -6.194 1.00 81.12 218 SER A CA 1
ATOM 1635 C C . SER A 1 218 ? 15.663 -6.008 -7.056 1.00 81.12 218 SER A C 1
ATOM 1637 O O . SER A 1 218 ? 16.388 -6.094 -8.050 1.00 81.12 218 SER A O 1
ATOM 1639 N N . VAL A 1 219 ? 15.070 -4.869 -6.696 1.00 82.75 219 VAL A N 1
ATOM 1640 C CA . VAL A 1 219 ? 15.156 -3.621 -7.482 1.00 82.75 219 VAL A CA 1
ATOM 1641 C C . VAL A 1 219 ? 16.606 -3.218 -7.777 1.00 82.75 219 VAL A C 1
ATOM 1643 O O . VAL A 1 219 ? 16.895 -2.712 -8.852 1.00 82.75 219 VAL A O 1
ATOM 1646 N N . GLU A 1 220 ? 17.566 -3.544 -6.907 1.00 78.19 220 GLU A N 1
ATOM 1647 C CA . GLU A 1 220 ? 18.992 -3.287 -7.154 1.00 78.19 220 GLU A CA 1
ATOM 1648 C C . GLU A 1 220 ? 19.599 -4.046 -8.348 1.00 78.19 220 GLU A C 1
ATOM 1650 O O . GLU A 1 220 ? 20.719 -3.757 -8.765 1.00 78.19 220 GLU A O 1
ATOM 1655 N N . ARG A 1 221 ? 18.890 -5.048 -8.878 1.00 79.56 221 ARG A N 1
ATOM 1656 C CA . ARG A 1 221 ? 19.269 -5.819 -10.074 1.00 79.56 221 ARG A CA 1
ATOM 1657 C C . ARG A 1 221 ? 18.504 -5.384 -11.317 1.00 79.56 221 ARG A C 1
ATOM 1659 O O . ARG A 1 221 ? 18.722 -5.934 -12.396 1.00 79.56 221 ARG A O 1
ATOM 1666 N N . VAL A 1 222 ? 17.575 -4.454 -11.152 1.00 75.69 222 VAL A N 1
ATOM 1667 C CA . VAL A 1 222 ? 16.756 -3.916 -12.222 1.00 75.69 222 VAL A CA 1
ATOM 1668 C C . VAL A 1 222 ? 17.503 -2.752 -12.869 1.00 75.69 222 VAL A C 1
ATOM 1670 O O . VAL A 1 222 ? 18.209 -1.994 -12.207 1.00 75.69 222 VAL A O 1
ATOM 1673 N N . ARG A 1 223 ? 17.400 -2.639 -14.194 1.00 74.69 223 ARG A N 1
ATOM 1674 C CA . ARG A 1 223 ? 18.003 -1.526 -14.930 1.00 74.69 223 ARG A CA 1
ATOM 1675 C C . ARG A 1 223 ? 17.273 -0.214 -14.624 1.00 74.69 223 ARG A C 1
ATOM 1677 O O . ARG A 1 223 ? 16.087 -0.216 -14.304 1.00 74.69 223 ARG A O 1
ATOM 1684 N N . ARG A 1 224 ? 17.976 0.907 -14.791 1.00 77.44 224 ARG A N 1
ATOM 1685 C CA . ARG A 1 224 ? 17.450 2.242 -14.473 1.00 77.44 224 ARG A CA 1
ATOM 1686 C C . ARG A 1 224 ? 16.205 2.621 -15.278 1.00 77.44 224 ARG A C 1
ATOM 1688 O O . ARG A 1 224 ? 15.270 3.144 -14.703 1.00 77.44 224 ARG A O 1
ATOM 1695 N N . ASP A 1 225 ? 16.144 2.243 -16.550 1.00 74.44 225 ASP A N 1
ATOM 1696 C CA . ASP A 1 225 ? 14.987 2.494 -17.419 1.00 74.44 225 ASP A CA 1
ATOM 1697 C C . ASP A 1 225 ? 13.689 1.832 -16.918 1.00 74.44 225 ASP A C 1
ATOM 1699 O O . ASP A 1 225 ? 12.599 2.387 -17.047 1.00 74.44 225 ASP A O 1
ATOM 1703 N N . LEU A 1 226 ? 13.791 0.652 -16.301 1.00 72.88 226 LEU A N 1
ATOM 1704 C CA . LEU A 1 226 ? 12.644 0.000 -15.673 1.00 72.88 226 LEU A CA 1
ATOM 1705 C C . LEU A 1 226 ? 12.272 0.669 -14.348 1.00 72.88 226 LEU A C 1
ATOM 1707 O O . LEU A 1 226 ? 11.090 0.796 -14.061 1.00 72.88 226 LEU A O 1
ATOM 1711 N N . ILE A 1 227 ? 13.247 1.133 -13.567 1.00 78.38 227 ILE A N 1
ATOM 1712 C CA . ILE A 1 227 ? 12.971 1.938 -12.368 1.00 78.38 227 ILE A CA 1
ATOM 1713 C C . ILE A 1 227 ? 12.194 3.204 -12.756 1.00 78.38 227 ILE A C 1
ATOM 1715 O O . ILE A 1 227 ? 11.126 3.443 -12.198 1.00 78.38 227 ILE A O 1
ATOM 1719 N N . ASP A 1 228 ? 12.656 3.927 -13.778 1.00 79.25 228 ASP A N 1
ATOM 1720 C CA . ASP A 1 228 ? 11.992 5.124 -14.307 1.00 79.25 228 ASP A CA 1
ATOM 1721 C C . ASP A 1 228 ? 10.559 4.807 -14.783 1.00 79.25 228 ASP A C 1
ATOM 1723 O O . ASP A 1 228 ? 9.616 5.539 -14.489 1.00 79.25 228 ASP A O 1
ATOM 1727 N N . THR A 1 229 ? 10.361 3.655 -15.437 1.00 78.06 229 THR A N 1
ATOM 1728 C CA . THR A 1 229 ? 9.027 3.184 -15.854 1.00 78.06 229 THR A CA 1
ATOM 1729 C C . THR A 1 229 ? 8.107 2.897 -14.663 1.00 78.06 229 THR A C 1
ATOM 1731 O O . THR A 1 229 ? 6.919 3.196 -14.721 1.00 78.06 229 THR A O 1
ATOM 1734 N N . LEU A 1 230 ? 8.613 2.302 -13.580 1.00 79.62 230 LEU A N 1
ATOM 1735 C CA . LEU A 1 230 ? 7.807 2.011 -12.386 1.00 79.62 230 LEU A CA 1
ATOM 1736 C C . LEU A 1 230 ? 7.377 3.296 -11.681 1.00 79.62 230 LEU A C 1
ATOM 1738 O O . LEU A 1 230 ? 6.232 3.411 -11.252 1.00 79.62 230 LEU A O 1
ATOM 1742 N N . ILE A 1 231 ? 8.285 4.267 -11.595 1.00 82.81 231 ILE A N 1
ATOM 1743 C CA . ILE A 1 231 ? 7.990 5.587 -11.036 1.00 82.81 231 ILE A CA 1
ATOM 1744 C C . ILE A 1 231 ? 6.887 6.249 -11.857 1.00 82.81 231 ILE A C 1
ATOM 1746 O O . ILE A 1 231 ? 5.879 6.666 -11.291 1.00 82.81 231 ILE A O 1
ATOM 1750 N N . LEU A 1 232 ? 7.022 6.243 -13.185 1.00 81.81 232 LEU A N 1
ATOM 1751 C CA . LEU A 1 232 ? 6.001 6.748 -14.097 1.00 81.81 232 LEU A CA 1
ATOM 1752 C C . LEU A 1 232 ? 4.647 6.053 -13.885 1.00 81.81 232 LEU A C 1
ATOM 1754 O O . LEU A 1 232 ? 3.630 6.729 -13.784 1.00 81.81 232 LEU A O 1
ATOM 1758 N N . VAL A 1 233 ? 4.618 4.718 -13.783 1.00 82.25 233 VAL A N 1
ATOM 1759 C CA . VAL A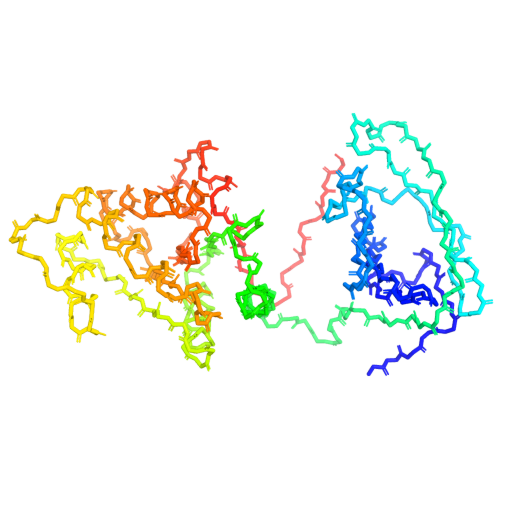 1 233 ? 3.383 3.954 -13.524 1.00 82.25 233 VAL A CA 1
ATOM 1760 C C . VAL A 1 233 ? 2.694 4.457 -12.254 1.00 82.25 233 VAL A C 1
ATOM 1762 O O . VAL A 1 233 ? 1.488 4.698 -12.269 1.00 82.25 233 VAL A O 1
ATOM 1765 N N . GLN A 1 234 ? 3.451 4.640 -11.169 1.00 86.44 234 GLN A N 1
ATOM 1766 C CA . GLN A 1 234 ? 2.908 5.103 -9.894 1.00 86.44 234 GLN A CA 1
ATOM 1767 C C . GLN A 1 234 ? 2.442 6.566 -9.960 1.00 86.44 234 GLN A C 1
ATOM 1769 O O . GLN A 1 234 ? 1.372 6.885 -9.444 1.00 86.44 234 GLN A O 1
ATOM 1774 N N . GLN A 1 235 ? 3.206 7.447 -10.614 1.00 85.06 235 GLN A N 1
ATOM 1775 C CA . GLN A 1 235 ? 2.840 8.853 -10.838 1.00 85.06 235 GLN A CA 1
ATOM 1776 C C . GLN A 1 235 ? 1.546 8.975 -11.622 1.00 85.06 235 GLN A C 1
ATOM 1778 O O . GLN A 1 235 ? 0.628 9.688 -11.222 1.00 85.06 235 GLN A O 1
ATOM 1783 N N . PHE A 1 236 ? 1.474 8.251 -12.731 1.00 84.69 236 PHE A N 1
ATOM 1784 C CA . PHE A 1 236 ? 0.331 8.259 -13.617 1.00 84.69 236 PHE A CA 1
ATOM 1785 C C . PHE A 1 236 ? -0.915 7.717 -12.907 1.00 84.69 236 PHE A C 1
ATOM 1787 O O . PHE A 1 236 ? -1.986 8.318 -12.979 1.00 84.69 236 PHE A O 1
ATOM 1794 N N . ALA A 1 237 ? -0.773 6.623 -12.151 1.00 85.12 237 ALA A N 1
ATOM 1795 C CA . ALA A 1 237 ? -1.861 6.083 -11.347 1.00 85.12 237 ALA A CA 1
ATOM 1796 C C . ALA A 1 237 ? -2.372 7.091 -10.308 1.00 85.12 237 ALA A C 1
ATOM 1798 O O . ALA A 1 237 ? -3.581 7.289 -10.202 1.00 85.12 237 ALA A O 1
ATOM 1799 N N . ALA A 1 238 ? -1.465 7.768 -9.598 1.00 82.19 238 ALA A N 1
ATOM 1800 C CA . ALA A 1 238 ? -1.819 8.792 -8.621 1.00 82.19 238 ALA A CA 1
ATOM 1801 C C . ALA A 1 238 ? -2.527 9.992 -9.275 1.00 82.19 238 ALA A C 1
ATOM 1803 O O . ALA A 1 238 ? -3.579 10.416 -8.803 1.00 82.19 238 ALA A O 1
ATOM 1804 N N . LEU A 1 239 ? -2.000 10.500 -10.394 1.00 83.56 239 LEU A N 1
ATOM 1805 C CA . LEU A 1 239 ? -2.567 11.642 -11.119 1.00 83.56 239 LEU A CA 1
ATOM 1806 C C . LEU A 1 239 ? -4.000 11.381 -11.600 1.00 83.56 239 LEU A C 1
ATOM 1808 O O . LEU A 1 239 ? -4.834 12.285 -11.604 1.00 83.56 239 LEU A O 1
ATOM 1812 N N . HIS A 1 240 ? -4.281 10.145 -12.007 1.00 82.81 240 HIS A N 1
ATOM 1813 C CA . HIS A 1 240 ? -5.572 9.741 -12.558 1.00 82.81 240 HIS A CA 1
ATOM 1814 C C . HIS A 1 240 ? -6.468 9.001 -11.555 1.00 82.81 240 HIS A C 1
ATOM 1816 O O . HIS A 1 240 ? -7.507 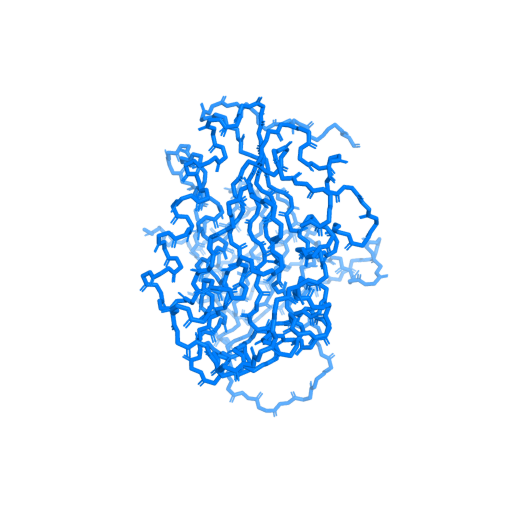8.477 -11.956 1.00 82.81 240 HIS A O 1
ATOM 1822 N N . ALA A 1 241 ? -6.087 8.956 -10.272 1.00 81.81 241 ALA A N 1
ATOM 1823 C CA . ALA A 1 241 ? -6.791 8.228 -9.213 1.00 81.81 241 ALA A CA 1
ATOM 1824 C C . ALA A 1 241 ? -7.114 6.762 -9.584 1.00 81.81 241 ALA A C 1
ATOM 1826 O O . ALA A 1 241 ? -8.192 6.239 -9.289 1.00 81.81 241 ALA A O 1
ATOM 1827 N N . LEU A 1 242 ? -6.179 6.096 -10.263 1.00 85.62 242 LEU A N 1
ATOM 1828 C CA . LEU A 1 242 ? -6.339 4.721 -10.724 1.00 85.62 242 LEU A CA 1
ATOM 1829 C C . LEU A 1 242 ? -5.986 3.721 -9.613 1.00 85.62 242 LEU A C 1
ATOM 1831 O O . LEU A 1 242 ? -5.042 3.953 -8.855 1.00 85.62 242 LEU A O 1
ATOM 1835 N N . PRO A 1 243 ? -6.660 2.556 -9.554 1.00 86.81 243 PRO A N 1
ATOM 1836 C CA . PRO A 1 243 ? -6.308 1.462 -8.655 1.00 86.81 243 PRO A CA 1
ATOM 1837 C C . PRO A 1 243 ? -5.084 0.708 -9.160 1.00 86.81 243 PRO A C 1
ATOM 1839 O O . PRO A 1 243 ? -5.177 -0.457 -9.533 1.00 86.81 243 PRO A O 1
ATOM 1842 N N . ALA A 1 244 ? -3.937 1.375 -9.227 1.00 88.38 244 ALA A N 1
ATOM 1843 C CA . ALA A 1 244 ? -2.689 0.792 -9.689 1.00 88.38 244 ALA A CA 1
ATOM 1844 C C . ALA A 1 244 ? -1.536 1.175 -8.758 1.00 88.38 244 ALA A C 1
ATOM 1846 O O . ALA A 1 244 ? -1.308 2.351 -8.484 1.00 88.38 244 ALA A O 1
ATOM 1847 N N . TYR A 1 245 ? -0.804 0.165 -8.290 1.00 90.62 245 TYR A N 1
ATOM 1848 C CA . TYR A 1 245 ? 0.215 0.326 -7.258 1.00 90.62 245 TYR A CA 1
ATOM 1849 C C . TYR A 1 245 ? 1.495 -0.428 -7.598 1.00 90.62 245 TYR A C 1
ATOM 1851 O O . TYR A 1 245 ? 1.465 -1.593 -8.007 1.00 90.62 245 TYR A O 1
ATOM 1859 N N . VAL A 1 246 ? 2.635 0.209 -7.358 1.00 91.06 246 VAL A N 1
ATOM 1860 C CA . VAL A 1 246 ? 3.958 -0.404 -7.437 1.00 91.06 246 VAL A CA 1
ATOM 1861 C C . VAL A 1 246 ? 4.368 -0.901 -6.058 1.00 91.06 246 VAL A C 1
ATOM 1863 O O . VAL A 1 246 ? 4.371 -0.151 -5.088 1.00 91.06 246 VAL A O 1
ATOM 1866 N N . PHE A 1 247 ? 4.747 -2.173 -5.982 1.00 92.94 247 PHE A N 1
ATOM 1867 C CA . PHE A 1 247 ? 5.307 -2.788 -4.785 1.00 92.94 247 PHE A CA 1
ATOM 1868 C C . PHE A 1 247 ? 6.730 -3.247 -5.079 1.00 92.94 247 PHE A C 1
ATOM 1870 O O . PHE A 1 247 ? 6.951 -4.146 -5.891 1.00 92.94 247 PHE A O 1
ATOM 1877 N N . ALA A 1 248 ? 7.703 -2.629 -4.427 1.00 90.44 248 ALA A N 1
ATOM 1878 C CA . ALA A 1 248 ? 9.121 -2.864 -4.635 1.00 90.44 248 ALA A CA 1
ATOM 1879 C C . ALA A 1 248 ? 9.738 -3.546 -3.411 1.00 90.44 248 ALA A C 1
ATOM 1881 O O . ALA A 1 248 ? 9.431 -3.182 -2.282 1.00 90.44 248 ALA A O 1
ATOM 1882 N N . ALA A 1 249 ? 10.639 -4.505 -3.625 1.00 89.62 249 ALA A N 1
ATOM 1883 C CA . ALA A 1 249 ? 11.461 -5.086 -2.571 1.00 89.62 249 ALA A CA 1
ATOM 1884 C C . ALA A 1 249 ? 12.949 -5.026 -2.915 1.00 89.62 249 ALA A C 1
ATOM 1886 O O . ALA A 1 249 ? 13.354 -5.271 -4.057 1.00 89.62 249 ALA A O 1
ATOM 1887 N N . GLY A 1 250 ? 13.780 -4.750 -1.912 1.00 85.00 250 GLY A N 1
ATOM 1888 C CA . GLY A 1 250 ? 15.220 -4.629 -2.111 1.00 85.00 250 GLY A CA 1
ATOM 1889 C C . GLY A 1 250 ? 16.053 -4.712 -0.838 1.00 85.00 250 GLY A C 1
ATOM 1890 O O . GLY A 1 250 ? 15.563 -4.932 0.268 1.00 85.00 250 GLY A O 1
ATOM 1891 N N . GLY A 1 251 ? 17.365 -4.575 -1.025 1.00 78.56 251 GLY A N 1
ATOM 1892 C CA . GLY A 1 251 ? 18.320 -4.433 0.077 1.00 78.56 251 GLY A CA 1
ATOM 1893 C C . GLY A 1 251 ? 18.341 -3.018 0.680 1.00 78.56 251 GLY A C 1
ATOM 1894 O O . GLY A 1 251 ? 17.584 -2.150 0.253 1.00 78.56 251 GLY A O 1
ATOM 1895 N N . PRO A 1 252 ? 19.272 -2.725 1.604 1.00 75.00 252 PRO A N 1
ATOM 1896 C CA . PRO A 1 252 ? 19.284 -1.470 2.368 1.00 75.00 252 PRO A CA 1
ATOM 1897 C C . PRO A 1 252 ? 19.521 -0.215 1.513 1.00 75.00 252 PRO A C 1
ATOM 1899 O O . PRO A 1 252 ? 19.251 0.894 1.951 1.00 75.00 252 PRO A O 1
ATOM 1902 N N . ARG A 1 253 ? 20.010 -0.382 0.279 1.00 77.69 253 ARG A N 1
ATOM 1903 C CA . ARG A 1 253 ? 20.214 0.713 -0.681 1.00 77.69 253 ARG A CA 1
ATOM 1904 C C . ARG A 1 253 ? 18.961 1.066 -1.484 1.00 77.69 253 ARG A C 1
ATOM 1906 O O . ARG A 1 253 ? 19.044 1.954 -2.323 1.00 77.69 253 ARG A O 1
ATOM 1913 N N . LEU A 1 254 ? 17.835 0.375 -1.279 1.00 82.44 254 LEU A N 1
ATOM 1914 C CA . LEU A 1 254 ? 16.613 0.602 -2.053 1.00 82.44 254 LEU A CA 1
ATOM 1915 C C . LEU A 1 254 ? 16.157 2.073 -2.038 1.00 82.44 254 LEU A C 1
ATOM 1917 O O . LEU A 1 254 ? 15.928 2.584 -3.134 1.00 82.44 254 LEU A O 1
ATOM 1921 N N . PRO A 1 255 ? 16.110 2.780 -0.887 1.00 79.75 255 PRO A N 1
ATOM 1922 C CA . PRO A 1 255 ? 15.729 4.193 -0.880 1.00 79.75 255 PRO A CA 1
ATOM 1923 C C . PRO A 1 255 ? 16.656 5.047 -1.747 1.00 79.75 255 PRO A C 1
ATOM 1925 O O . PRO A 1 255 ? 16.197 5.871 -2.521 1.00 79.75 255 PRO A O 1
ATOM 1928 N N . SER A 1 256 ? 17.966 4.787 -1.707 1.00 77.88 256 SER A N 1
ATOM 1929 C CA . SER A 1 256 ? 18.943 5.506 -2.535 1.00 77.88 256 SER A CA 1
ATOM 1930 C C . SER A 1 256 ? 18.827 5.186 -4.029 1.00 77.88 256 SER A C 1
ATOM 1932 O O . SER A 1 256 ? 19.161 6.021 -4.863 1.00 77.88 256 SER A O 1
ATOM 1934 N N . ILE A 1 257 ? 18.394 3.972 -4.382 1.00 77.94 257 ILE A N 1
ATOM 1935 C CA . ILE A 1 257 ? 18.197 3.543 -5.776 1.00 77.94 257 ILE A CA 1
ATOM 1936 C C . ILE A 1 257 ? 16.941 4.186 -6.368 1.00 77.94 257 ILE A C 1
ATOM 1938 O O . ILE A 1 257 ? 16.945 4.567 -7.536 1.00 77.94 257 ILE A O 1
ATOM 1942 N N . LEU A 1 258 ? 15.893 4.306 -5.555 1.00 77.94 258 LEU A N 1
ATOM 1943 C CA . LEU A 1 258 ? 14.634 4.956 -5.898 1.00 77.94 258 LEU A CA 1
ATOM 1944 C C . LEU A 1 258 ? 14.630 6.448 -5.520 1.00 77.94 258 LEU A C 1
ATOM 1946 O O . LEU A 1 258 ? 13.571 7.047 -5.474 1.00 77.94 258 LEU A O 1
ATOM 1950 N N . ALA A 1 259 ? 15.774 7.057 -5.203 1.00 67.00 259 ALA A N 1
ATOM 1951 C CA . ALA A 1 259 ? 15.796 8.399 -4.627 1.00 67.00 259 ALA A CA 1
ATOM 1952 C C . ALA A 1 259 ? 15.271 9.474 -5.596 1.00 67.00 259 ALA A C 1
ATOM 1954 O O . ALA A 1 259 ? 15.646 9.507 -6.771 1.00 67.00 259 ALA A O 1
ATOM 1955 N N . GLY A 1 260 ? 14.466 10.391 -5.056 1.00 64.06 260 GLY A N 1
ATOM 1956 C CA . GLY A 1 260 ? 13.970 11.600 -5.711 1.00 64.06 260 GLY A CA 1
ATOM 1957 C C . GLY A 1 260 ? 12.786 12.188 -4.940 1.00 64.06 260 GLY A C 1
ATOM 1958 O O . GLY A 1 260 ? 11.954 11.432 -4.448 1.00 64.06 260 GLY A O 1
ATOM 1959 N N . ASP A 1 261 ? 12.688 13.518 -4.858 1.00 55.38 261 ASP A N 1
ATOM 1960 C CA . ASP A 1 261 ? 11.681 14.228 -4.040 1.00 55.38 261 ASP A CA 1
ATOM 1961 C C . ASP A 1 261 ? 10.227 13.821 -4.347 1.00 55.38 261 ASP A C 1
ATOM 1963 O O . ASP A 1 261 ? 9.337 13.912 -3.499 1.00 55.38 261 ASP A O 1
ATOM 1967 N N . GLU A 1 262 ? 9.964 13.368 -5.573 1.00 65.19 262 GLU A N 1
ATOM 1968 C CA . GLU A 1 262 ? 8.641 12.915 -5.999 1.00 65.19 262 GLU A CA 1
ATOM 1969 C C . GLU A 1 262 ? 8.308 11.509 -5.482 1.00 65.19 262 GLU A C 1
ATOM 1971 O O . GLU A 1 262 ? 7.144 11.217 -5.226 1.00 65.19 262 GLU A O 1
ATOM 1976 N N . ILE A 1 263 ? 9.301 10.641 -5.279 1.00 71.06 263 ILE A N 1
ATOM 1977 C CA . ILE A 1 263 ? 9.093 9.226 -4.946 1.00 71.06 263 ILE A CA 1
ATOM 1978 C C . ILE A 1 263 ? 8.611 9.016 -3.515 1.00 71.06 263 ILE A C 1
ATOM 1980 O O . ILE A 1 263 ? 7.740 8.174 -3.309 1.00 71.06 263 ILE A O 1
ATOM 1984 N N . ASP A 1 264 ? 9.056 9.829 -2.560 1.00 69.38 264 ASP A N 1
ATOM 1985 C CA . ASP A 1 264 ? 8.576 9.765 -1.169 1.00 69.38 264 ASP A CA 1
ATOM 1986 C C . ASP A 1 264 ? 7.072 10.079 -1.053 1.00 69.38 264 ASP A C 1
ATOM 1988 O O . ASP A 1 264 ? 6.394 9.686 -0.099 1.00 69.38 264 ASP A O 1
ATOM 1992 N N . ARG A 1 265 ? 6.511 10.775 -2.052 1.00 74.38 265 ARG A N 1
ATOM 1993 C CA . ARG A 1 265 ? 5.068 11.050 -2.150 1.00 74.38 265 ARG A CA 1
ATOM 1994 C C . ARG A 1 265 ? 4.294 9.935 -2.850 1.00 74.38 265 ARG A C 1
ATOM 1996 O O . ARG A 1 265 ? 3.075 9.879 -2.723 1.00 74.38 265 ARG A O 1
ATOM 2003 N N . LEU A 1 266 ? 4.984 9.070 -3.587 1.00 77.94 266 LEU A N 1
ATOM 2004 C CA . LEU A 1 266 ? 4.400 8.047 -4.456 1.00 77.94 266 LEU A CA 1
ATOM 2005 C C . LEU A 1 266 ? 4.480 6.646 -3.857 1.00 77.94 266 LEU A C 1
ATOM 2007 O O . LEU A 1 266 ? 3.602 5.821 -4.117 1.00 77.94 266 LEU A O 1
ATOM 2011 N N . LEU A 1 267 ? 5.531 6.385 -3.080 1.00 84.38 267 LEU A N 1
ATOM 2012 C CA . LEU A 1 267 ? 5.795 5.119 -2.418 1.00 84.38 267 LEU A CA 1
ATOM 2013 C C . LEU A 1 267 ? 5.931 5.334 -0.916 1.00 84.38 267 LEU A C 1
ATOM 2015 O O . LEU A 1 267 ? 6.566 6.275 -0.451 1.00 84.38 267 LEU A O 1
ATOM 2019 N N . ASP A 1 268 ? 5.350 4.414 -0.168 1.00 85.94 268 ASP A N 1
ATOM 2020 C CA . ASP A 1 268 ? 5.546 4.288 1.262 1.00 85.94 268 ASP A CA 1
ATOM 2021 C C . ASP A 1 268 ? 6.758 3.385 1.536 1.00 85.94 268 ASP A C 1
ATOM 2023 O O . ASP A 1 268 ? 6.774 2.205 1.166 1.00 85.94 268 ASP A O 1
ATOM 2027 N N . PHE A 1 269 ? 7.806 3.953 2.132 1.00 81.38 269 PHE A N 1
ATOM 2028 C CA . PHE A 1 269 ? 9.060 3.257 2.404 1.00 81.38 269 PHE A CA 1
ATOM 2029 C C . PHE A 1 269 ? 8.999 2.533 3.746 1.00 81.38 269 PHE A C 1
ATOM 2031 O O . PHE A 1 269 ? 8.968 3.145 4.812 1.00 81.38 269 PHE A O 1
ATOM 2038 N N . ARG A 1 270 ? 9.055 1.203 3.692 1.00 81.25 270 ARG A N 1
ATOM 2039 C CA . ARG A 1 270 ? 8.926 0.322 4.851 1.00 81.25 270 ARG A CA 1
ATOM 2040 C C . ARG A 1 270 ? 10.214 -0.451 5.095 1.00 81.25 270 ARG A C 1
ATOM 2042 O O . ARG A 1 270 ? 10.699 -1.174 4.221 1.00 81.25 270 ARG A O 1
ATOM 2049 N N . ILE A 1 271 ? 10.765 -0.303 6.299 1.00 79.81 271 ILE A N 1
ATOM 2050 C CA . ILE A 1 271 ? 11.932 -1.064 6.739 1.00 79.81 271 ILE A CA 1
ATOM 2051 C C . ILE A 1 271 ? 11.500 -2.342 7.467 1.00 79.81 271 ILE A C 1
ATOM 2053 O O . ILE A 1 271 ? 10.961 -2.298 8.567 1.00 79.81 271 ILE A O 1
ATOM 2057 N N . ILE A 1 272 ? 11.798 -3.497 6.877 1.00 77.44 272 ILE A N 1
ATOM 2058 C CA . ILE A 1 272 ? 11.629 -4.805 7.505 1.00 77.44 272 ILE A CA 1
ATOM 2059 C C . ILE A 1 272 ? 12.862 -5.108 8.344 1.00 77.44 272 ILE A C 1
ATOM 2061 O O . ILE A 1 272 ? 13.985 -5.203 7.833 1.00 77.44 272 ILE A O 1
ATOM 2065 N N . ARG A 1 273 ? 12.631 -5.287 9.641 1.00 67.75 273 ARG A N 1
ATOM 2066 C CA . ARG A 1 273 ? 13.633 -5.704 10.622 1.00 67.75 273 ARG A CA 1
ATOM 2067 C C . ARG A 1 273 ? 13.403 -7.158 11.027 1.00 67.75 273 ARG A C 1
ATOM 2069 O O . ARG A 1 273 ? 12.374 -7.748 10.707 1.00 67.75 273 ARG A O 1
ATOM 2076 N N . GLU A 1 274 ? 14.388 -7.758 11.685 1.00 59.88 274 GLU A N 1
ATOM 2077 C CA . GLU A 1 274 ? 14.183 -9.064 12.317 1.00 59.88 274 GLU A CA 1
ATOM 2078 C C . GLU A 1 274 ? 13.321 -8.905 13.573 1.00 59.88 274 GLU A C 1
ATOM 2080 O O . GLU A 1 274 ? 13.346 -7.860 14.226 1.00 59.88 274 GLU A O 1
ATOM 2085 N N . ALA A 1 275 ? 12.564 -9.949 13.913 1.00 50.94 275 ALA A N 1
ATOM 2086 C CA . ALA A 1 275 ? 11.799 -9.978 15.151 1.00 50.94 275 ALA A CA 1
ATOM 2087 C C . ALA A 1 275 ? 12.749 -9.796 16.352 1.00 50.94 275 ALA A C 1
ATOM 2089 O O . ALA A 1 275 ? 13.700 -10.563 16.511 1.00 50.94 275 ALA A O 1
ATOM 2090 N N . GLY A 1 276 ? 12.497 -8.770 17.172 1.00 46.19 276 GLY A N 1
ATOM 2091 C CA . GLY A 1 276 ? 13.297 -8.442 18.359 1.00 46.19 276 GLY A CA 1
ATOM 2092 C C . GLY A 1 276 ? 14.359 -7.349 18.180 1.00 46.19 276 GLY A C 1
ATOM 2093 O O . GLY A 1 276 ? 15.063 -7.055 19.143 1.00 46.19 276 GLY A O 1
ATOM 2094 N N . ASP A 1 277 ? 14.479 -6.729 17.001 1.00 46.62 277 ASP A N 1
ATOM 2095 C CA . ASP A 1 277 ? 15.322 -5.537 16.823 1.00 46.62 277 ASP A CA 1
ATOM 2096 C C . ASP A 1 277 ? 14.632 -4.317 17.475 1.00 46.62 277 ASP A C 1
ATOM 2098 O O . ASP A 1 277 ? 13.516 -3.971 17.065 1.00 46.62 277 ASP A O 1
ATOM 2102 N N . PRO A 1 278 ? 15.217 -3.682 18.512 1.00 38.72 278 PRO A N 1
ATOM 2103 C CA . PRO A 1 278 ? 14.581 -2.557 19.191 1.00 38.72 278 PRO A CA 1
ATOM 2104 C C . PRO A 1 278 ? 14.289 -1.425 18.198 1.00 38.72 278 PRO A C 1
ATOM 2106 O O . PRO A 1 278 ? 15.144 -1.049 17.391 1.00 38.72 278 PRO A O 1
ATOM 2109 N N . ARG A 1 279 ? 13.070 -0.860 18.251 1.00 39.81 279 ARG A N 1
ATOM 2110 C CA . ARG A 1 279 ? 12.759 0.369 17.504 1.00 39.81 279 ARG A CA 1
ATOM 2111 C C . ARG A 1 279 ? 13.801 1.420 17.913 1.00 39.81 279 ARG A C 1
ATOM 2113 O O . ARG A 1 279 ? 14.051 1.555 19.112 1.00 39.81 279 ARG A O 1
ATOM 2120 N N . PRO A 1 280 ? 14.428 2.144 16.968 1.00 32.12 280 PRO A N 1
ATOM 2121 C CA . PRO A 1 280 ? 15.294 3.243 17.346 1.00 32.12 280 PRO A CA 1
ATOM 2122 C C . PRO A 1 280 ? 14.442 4.215 18.153 1.00 32.12 280 PRO A C 1
ATOM 2124 O O . PRO A 1 280 ? 13.392 4.660 17.687 1.00 32.12 280 PRO A O 1
ATOM 2127 N N . SER A 1 281 ? 14.878 4.489 19.377 1.00 30.39 281 SER A N 1
ATOM 2128 C CA . SER A 1 281 ? 14.399 5.629 20.136 1.00 30.39 281 SER A CA 1
ATOM 2129 C C . SER A 1 281 ? 14.540 6.845 19.233 1.00 30.39 281 SER A C 1
ATOM 2131 O O . SER A 1 281 ? 15.645 7.144 18.775 1.00 30.39 281 SER A O 1
ATOM 2133 N N . VAL A 1 282 ? 13.415 7.487 18.922 1.00 29.75 282 VAL A N 1
ATOM 2134 C CA . VAL A 1 282 ? 13.413 8.800 18.286 1.00 29.75 282 VAL A CA 1
ATOM 2135 C C . VAL A 1 282 ? 14.131 9.718 19.272 1.00 29.75 282 VAL A C 1
ATOM 2137 O O . VAL A 1 282 ? 13.584 10.074 20.313 1.00 29.75 282 VAL A O 1
ATOM 2140 N N . GLU A 1 283 ? 15.414 9.977 19.026 1.00 28.52 283 GLU A N 1
ATOM 2141 C CA . GLU A 1 283 ? 16.167 10.946 19.809 1.00 28.52 283 GLU A CA 1
ATOM 2142 C C . GLU A 1 283 ? 15.633 12.345 19.477 1.00 28.52 283 GLU A C 1
ATOM 2144 O O . GLU A 1 283 ? 15.897 12.859 18.393 1.00 28.52 283 GLU A O 1
ATOM 2149 N N . ALA A 1 284 ? 14.898 12.878 20.463 1.00 31.14 284 ALA A N 1
ATOM 2150 C CA . ALA A 1 284 ? 14.603 14.274 20.820 1.00 31.14 284 ALA A CA 1
ATOM 2151 C C . ALA A 1 284 ? 13.905 15.191 19.797 1.00 31.14 284 ALA A C 1
ATOM 2153 O O . ALA A 1 284 ? 14.547 15.635 18.821 1.00 31.14 284 ALA A O 1
#